Protein AF-0000000078999203 (afdb_homodimer)

Organism: Cronobacter sakazakii (strain ATCC BAA-894) (NCBI:txid290339)

pLDDT: mean 88.14, std 15.26, range [28.88, 98.62]

Nearest PDB structures (foldseek):
  1gqa-assembly1_D  TM=4.916E-01  e=1.941E+00  Cereibacter sphaeroides
  7dif-assembly1_A  TM=2.939E-01  e=5.541E+00  Bifidobacterium longum subsp. longum JCM 1217
  7exw-assembly1_A-2  TM=2.643E-01  e=4.770E+00  Bifidobacterium longum subsp. longum JCM 1217
  7bzl-assembly1_A  TM=2.633E-01  e=4.317E+00  Bifidobacterium longum subsp. longum JCM 1217
  1gqa-assembly1_D  TM=5.159E-01  e=1.987E+00  Cereibacter sphaeroides

Sequence (308 aa):
MLSLHTLCEGPITAEMDFFPLATLCEETVSELIECKDATLFLALAGRLALMLESLAAALDRPVPAHLFASLTADTLPSEVPFCIGSDAQMLSHYCKALNMALISRAHPPEIAETLTGLLFDLVNHLVEFVRAPCFVRTEEGYEDWAGQHVMSLNMLSLHTLCEGPITAEMDFFPLATLCEETVSELIECKDATLFLALAGRLALMLESLAAALDRPVPAHLFASLTADTLPSEVPFCIGSDAQMLSHYCKALNMALISRAHPPEIAETLTGLLFDLVNHLVEFVRAPCFVRTEEGYEDWAGQHVMSLN

Secondary structure (DSSP, 8-state):
---HHHHHH----TT--HHHHHHHHHHHHHHHHH---HHHHHHHHHHHHHHHHHHHHHHTSPPPHHHHTTTEESS--S-----S-SSHHHHHHHHHHHHHHHHTT-S-HHHHHHHHHHHHHHHHHHHHHHHS--EEEETTEEEESSSS-EEE--/---HHHHHH----TT--HHHHHHHHHHHHHHHHH---HHHHHHHHHHHHHHHHHHHHHHTSPPPGGGTTTTEESS--S-----S-SSHHHHHHHHHHHHHHHHTT-S-HHHHHHHHHHHHHHHHHHHHHHHS--EEEETTEEEESTTS------

Radius of gyration: 21.28 Å; Cα contacts (8 Å, |Δi|>4): 378; chains: 2; bounding box: 51×53×55 Å

Foldseek 3Di:
DDDLCCLLPNDDDLPDALLVLLVSLLVLLVCLLVDPDPVSNLSSLVSNLVSLVSNLSNVVDPDDPVCQVQQEDADPPDPPPPPDALALNRLSVVLNVLSVVLSVVPDPPVVSSVSSVVSNVSSVSSSCRVRHHQWHQDPQGIQGNSVNGGDGPD/DDDLCCLLPNDDDLPDALLVLLVSLLVLLVCLLVDPDPVSNLSSLVSNLVSLVSNLSNVVDPDDPVCQVQQEDADPPDPPPPPDDLALNRLSVVLNVLSVVLSVVPDDPVVSSVSSVVSNVSSVSSSCRVRHHQWHQDPQGIQGNSVNGGDGPD

Structure (mmCIF, N/CA/C/O backbone):
data_AF-0000000078999203-model_v1
#
loop_
_entity.id
_entity.type
_entity.pdbx_description
1 polymer 'Uncharacterized protein'
#
loop_
_atom_site.group_PDB
_atom_site.id
_atom_site.type_symbol
_atom_site.label_atom_id
_atom_site.label_alt_id
_atom_site.label_comp_id
_atom_site.label_asym_id
_atom_site.label_entity_id
_atom_site.label_seq_id
_atom_site.pdbx_PDB_ins_code
_atom_site.Cartn_x
_atom_site.Cartn_y
_atom_site.Cartn_z
_atom_site.occupancy
_atom_site.B_iso_or_equiv
_atom_site.auth_seq_id
_atom_site.auth_comp_id
_atom_site.auth_asym_id
_atom_site.auth_atom_id
_atom_site.pdbx_PDB_model_num
ATOM 1 N N . MET A 1 1 ? -4.887 23.781 -6.453 1 79.81 1 MET A N 1
ATOM 2 C CA . MET A 1 1 ? -3.539 23.234 -6.617 1 79.81 1 MET A CA 1
ATOM 3 C C . MET A 1 1 ? -2.492 24.219 -6.09 1 79.81 1 MET A C 1
ATOM 5 O O . MET A 1 1 ? -2.502 25.391 -6.441 1 79.81 1 MET A O 1
ATOM 9 N N . LEU A 1 2 ? -1.716 23.703 -5.121 1 86.69 2 LEU A N 1
ATOM 10 C CA . LEU A 1 2 ? -0.679 24.547 -4.531 1 86.69 2 LEU A CA 1
ATOM 11 C C . LEU A 1 2 ? 0.495 24.703 -5.492 1 86.69 2 LEU A C 1
ATOM 13 O O . LEU A 1 2 ? 0.754 23.828 -6.32 1 86.69 2 LEU A O 1
ATOM 17 N N . SER A 1 3 ? 1.111 25.844 -5.414 1 90.81 3 SER A N 1
ATOM 18 C CA . SER A 1 3 ? 2.242 26.109 -6.297 1 90.81 3 SER A CA 1
ATOM 19 C C . SER A 1 3 ? 3.449 25.266 -5.914 1 90.81 3 SER A C 1
ATOM 21 O O . SER A 1 3 ? 3.588 24.859 -4.762 1 90.81 3 SER A O 1
ATOM 23 N N . LEU A 1 4 ? 4.309 25.078 -6.898 1 92.88 4 LEU A N 1
ATOM 24 C CA . LEU A 1 4 ? 5.551 24.359 -6.652 1 92.88 4 LEU A CA 1
ATOM 25 C C . LEU A 1 4 ? 6.41 25.078 -5.625 1 92.88 4 LEU A C 1
ATOM 27 O O . LEU A 1 4 ? 7.082 24.438 -4.809 1 92.88 4 LEU A O 1
ATOM 31 N N . HIS A 1 5 ? 6.375 26.359 -5.773 1 91.94 5 HIS A N 1
ATOM 32 C CA . HIS A 1 5 ? 7.117 27.156 -4.805 1 91.94 5 HIS A CA 1
ATOM 33 C C . HIS A 1 5 ? 6.637 26.875 -3.381 1 91.94 5 HIS A C 1
ATOM 35 O O . HIS A 1 5 ? 7.449 26.719 -2.469 1 91.94 5 HIS A O 1
ATOM 41 N N . THR A 1 6 ? 5.391 26.875 -3.127 1 93.88 6 THR A N 1
ATOM 42 C CA . THR A 1 6 ? 4.812 26.578 -1.819 1 93.88 6 THR A CA 1
ATOM 43 C C . THR A 1 6 ? 5.215 25.188 -1.347 1 93.88 6 THR A C 1
ATOM 45 O O . THR A 1 6 ? 5.594 25 -0.189 1 93.88 6 THR A O 1
ATOM 48 N N . LEU A 1 7 ? 5.195 24.203 -2.215 1 95.94 7 LEU A N 1
ATOM 49 C CA . LEU A 1 7 ? 5.477 22.812 -1.871 1 95.94 7 LEU A CA 1
ATOM 50 C C . LEU A 1 7 ? 6.953 22.625 -1.549 1 95.94 7 LEU A C 1
ATOM 52 O O . LEU A 1 7 ? 7.301 21.828 -0.666 1 95.94 7 LEU A O 1
ATOM 56 N N . CYS A 1 8 ? 7.801 23.469 -2.121 1 95.12 8 CYS A N 1
ATOM 57 C CA . CYS A 1 8 ? 9.242 23.297 -1.955 1 95.12 8 CYS A CA 1
ATOM 58 C C . CYS A 1 8 ? 9.766 24.156 -0.812 1 95.12 8 CYS A C 1
ATOM 60 O O . CYS A 1 8 ? 10.789 23.828 -0.203 1 95.12 8 CYS A O 1
ATOM 62 N N . GLU A 1 9 ? 9.008 25.25 -0.494 1 93.38 9 GLU A N 1
ATOM 63 C CA . GLU A 1 9 ? 9.648 26.203 0.409 1 93.38 9 GLU A CA 1
ATOM 64 C C . GLU A 1 9 ? 8.664 26.688 1.469 1 93.38 9 GLU A C 1
ATOM 66 O O . GLU A 1 9 ? 9.055 27.391 2.408 1 93.38 9 GLU A O 1
ATOM 71 N N . GLY A 1 10 ? 7.492 26.422 1.332 1 94 10 GLY A N 1
ATOM 72 C CA . GLY A 1 10 ? 6.496 26.922 2.266 1 94 10 GLY A CA 1
ATOM 73 C C . GLY A 1 10 ? 6.734 26.469 3.693 1 94 10 GLY A C 1
ATOM 74 O O . GLY A 1 10 ? 7.43 25.469 3.928 1 94 10 GLY A O 1
ATOM 75 N N . PRO A 1 11 ? 6.164 27.141 4.59 1 93.88 11 PRO A N 1
ATOM 76 C CA . PRO A 1 11 ? 6.406 26.828 5.996 1 93.88 11 PRO A CA 1
ATOM 77 C C . PRO A 1 11 ? 5.68 25.562 6.445 1 93.88 11 PRO A C 1
ATOM 79 O O . PRO A 1 11 ? 4.559 25.297 6.004 1 93.88 11 PRO A O 1
ATOM 82 N N . ILE A 1 12 ? 6.305 24.766 7.23 1 95.75 12 ILE A N 1
ATOM 83 C CA . ILE A 1 12 ? 5.75 23.641 7.98 1 95.75 12 ILE A CA 1
ATOM 84 C C . ILE A 1 12 ? 5.996 23.859 9.477 1 95.75 12 ILE A C 1
ATOM 86 O O . ILE A 1 12 ? 7.141 23.844 9.93 1 95.75 12 ILE A O 1
ATOM 90 N N . THR A 1 13 ? 4.949 24.094 10.195 1 93.19 13 THR A N 1
ATOM 91 C CA . THR A 1 13 ? 5.109 24.422 11.609 1 93.19 13 THR A CA 1
ATOM 92 C C . THR A 1 13 ? 4.492 23.344 12.492 1 93.19 13 THR A C 1
ATOM 94 O O . THR A 1 13 ? 3.637 22.578 12.031 1 93.19 13 THR A O 1
ATOM 97 N N . ALA A 1 14 ? 4.918 23.359 13.703 1 90.38 14 ALA A N 1
ATOM 98 C CA . ALA A 1 14 ? 4.449 22.344 14.656 1 90.38 14 ALA A CA 1
ATOM 99 C C . ALA A 1 14 ? 2.979 22.562 14.992 1 90.38 14 ALA A C 1
ATOM 101 O O . ALA A 1 14 ? 2.316 21.656 15.508 1 90.38 14 ALA A O 1
ATOM 102 N N . GLU A 1 15 ? 2.475 23.734 14.664 1 91.38 15 GLU A N 1
ATOM 103 C CA . GLU A 1 15 ? 1.104 24.094 15.023 1 91.38 15 GLU A CA 1
ATOM 104 C C . GLU A 1 15 ? 0.117 23.625 13.961 1 91.38 15 GLU A C 1
ATOM 106 O O . GLU A 1 15 ? -1.093 23.594 14.195 1 91.38 15 GLU A O 1
ATOM 111 N N . MET A 1 16 ? 0.689 23.219 12.867 1 94.31 16 MET A N 1
ATOM 112 C CA . MET A 1 16 ? -0.202 22.766 11.797 1 94.31 16 MET A CA 1
ATOM 113 C C . MET A 1 16 ? -0.937 21.5 12.195 1 94.31 16 MET A C 1
ATOM 115 O O . MET A 1 16 ? -0.347 20.594 12.789 1 94.31 16 MET A O 1
ATOM 119 N N . ASP A 1 17 ? -2.232 21.453 11.836 1 94.5 17 ASP A N 1
ATOM 120 C CA . ASP A 1 17 ? -3.025 20.25 12.078 1 94.5 17 ASP A CA 1
ATOM 121 C C . ASP A 1 17 ? -2.801 19.219 10.977 1 94.5 17 ASP A C 1
ATOM 123 O O . ASP A 1 17 ? -2.188 19.516 9.953 1 94.5 17 ASP A O 1
ATOM 127 N N . PHE A 1 18 ? -3.393 18.031 11.18 1 95.25 18 PHE A N 1
ATOM 128 C CA . PHE A 1 18 ? -3.086 16.938 10.266 1 95.25 18 PHE A CA 1
ATOM 129 C C . PHE A 1 18 ? -3.826 17.109 8.945 1 95.25 18 PHE A C 1
ATOM 131 O O . PHE A 1 18 ? -3.373 16.625 7.91 1 95.25 18 PHE A O 1
ATOM 138 N N . PHE A 1 19 ? -4.863 17.875 8.781 1 95.44 19 PHE A N 1
ATOM 139 C CA . PHE A 1 19 ? -5.562 18.031 7.512 1 95.44 19 PHE A CA 1
ATOM 140 C C . PHE A 1 19 ? -4.746 18.859 6.535 1 95.44 19 PHE A C 1
ATOM 142 O O . PHE A 1 19 ? -4.5 18.438 5.402 1 95.44 19 PHE A O 1
ATOM 149 N N . PRO A 1 20 ? -4.359 20.078 7.031 1 96.19 20 PRO A N 1
ATOM 150 C CA . PRO A 1 20 ? -3.514 20.844 6.113 1 96.19 20 PRO A CA 1
ATOM 151 C C . PRO A 1 20 ? -2.236 20.094 5.73 1 96.19 20 PRO A C 1
ATOM 153 O O . PRO A 1 20 ? -1.801 20.156 4.578 1 96.19 20 PRO A O 1
ATOM 156 N N . LEU A 1 21 ? -1.62 19.422 6.645 1 97.5 21 LEU A N 1
ATOM 157 C CA . LEU A 1 21 ? -0.42 18.641 6.359 1 97.5 21 LEU A CA 1
ATOM 158 C C . LEU A 1 21 ? -0.718 17.531 5.359 1 97.5 21 LEU A C 1
ATOM 160 O O . LEU A 1 21 ? 0.075 17.281 4.449 1 97.5 21 LEU A O 1
ATOM 164 N N . ALA A 1 22 ? -1.85 16.875 5.566 1 97.06 22 ALA A N 1
ATOM 165 C CA . ALA A 1 22 ? -2.262 15.836 4.625 1 97.06 22 ALA A CA 1
ATOM 166 C C . ALA A 1 22 ? -2.41 16.406 3.217 1 97.06 22 ALA A C 1
ATOM 168 O O . ALA A 1 22 ? -1.965 15.789 2.244 1 97.06 22 ALA A O 1
ATOM 169 N N . THR A 1 23 ? -2.975 17.531 3.131 1 97.25 23 THR A N 1
ATOM 170 C CA . THR A 1 23 ? -3.143 18.188 1.838 1 97.25 23 THR A CA 1
ATOM 171 C C . THR A 1 23 ? -1.788 18.484 1.198 1 97.25 23 THR A C 1
ATOM 173 O O . THR A 1 23 ? -1.602 18.266 -0.001 1 97.25 23 THR A O 1
ATOM 176 N N . LEU A 1 24 ? -0.889 18.953 1.941 1 97.88 24 LEU A N 1
ATOM 177 C CA . LEU A 1 24 ? 0.455 19.219 1.441 1 97.88 24 LEU A CA 1
ATOM 178 C C . LEU A 1 24 ? 1.103 17.938 0.916 1 97.88 24 LEU A C 1
ATOM 180 O O . LEU A 1 24 ? 1.688 17.938 -0.171 1 97.88 24 LEU A O 1
ATOM 184 N N . CYS A 1 25 ? 1.018 16.875 1.688 1 98.38 25 CYS A N 1
ATOM 185 C CA . CYS A 1 25 ? 1.587 15.602 1.263 1 98.38 25 CYS A CA 1
ATOM 186 C C . CYS A 1 25 ? 0.962 15.141 -0.048 1 98.38 25 CYS A C 1
ATOM 188 O O . CYS A 1 25 ? 1.672 14.727 -0.966 1 98.38 25 CYS A O 1
ATOM 190 N N . GLU A 1 26 ? -0.33 15.242 -0.115 1 98.19 26 GLU A N 1
ATOM 191 C CA . GLU A 1 26 ? -1.069 14.812 -1.299 1 98.19 26 GLU A CA 1
ATOM 192 C C . GLU A 1 26 ? -0.629 15.586 -2.535 1 98.19 26 GLU A C 1
ATOM 194 O O . GLU A 1 26 ? -0.359 15 -3.584 1 98.19 26 GLU A O 1
ATOM 199 N N . GLU A 1 27 ? -0.524 16.844 -2.385 1 98.19 27 GLU A N 1
ATOM 200 C CA . GLU A 1 27 ? -0.133 17.688 -3.506 1 98.19 27 GLU A CA 1
ATOM 201 C C . GLU A 1 27 ? 1.328 17.469 -3.883 1 98.19 27 GLU A C 1
ATOM 203 O O . GLU A 1 27 ? 1.681 17.5 -5.062 1 98.19 27 GLU A O 1
ATOM 208 N N . THR A 1 28 ? 2.133 17.297 -2.922 1 98.62 28 THR A N 1
ATOM 209 C CA . THR A 1 28 ? 3.557 17.094 -3.176 1 98.62 28 THR A CA 1
ATOM 210 C C . THR A 1 28 ? 3.793 15.805 -3.953 1 98.62 28 THR A C 1
ATOM 212 O O . THR A 1 28 ? 4.535 15.797 -4.938 1 98.62 28 THR A O 1
ATOM 215 N N . VAL A 1 29 ? 3.162 14.727 -3.543 1 98.19 29 VAL A N 1
ATOM 216 C CA . VAL A 1 29 ? 3.391 13.453 -4.219 1 98.19 29 VAL A CA 1
ATOM 217 C C . VAL A 1 29 ? 2.811 13.508 -5.629 1 98.19 29 VAL A C 1
ATOM 219 O O . VAL A 1 29 ? 3.336 12.867 -6.547 1 98.19 29 VAL A O 1
ATOM 222 N N . SER A 1 30 ? 1.745 14.266 -5.801 1 97.88 30 SER A N 1
ATOM 223 C CA . SER A 1 30 ? 1.167 14.453 -7.125 1 97.88 30 SER A CA 1
ATOM 224 C C . SER A 1 30 ? 2.16 15.117 -8.07 1 97.88 30 SER A C 1
ATOM 226 O O . SER A 1 30 ? 2.23 14.773 -9.258 1 97.88 30 SER A O 1
ATOM 228 N N . GLU A 1 31 ? 2.906 16 -7.547 1 97.94 31 GLU A N 1
ATOM 229 C CA . GLU A 1 31 ? 3.951 16.641 -8.352 1 97.94 31 GLU A CA 1
ATOM 230 C C . GLU A 1 31 ? 5.137 15.695 -8.555 1 97.94 31 GLU A C 1
ATOM 232 O O . GLU A 1 31 ? 5.742 15.68 -9.625 1 97.94 31 GLU A O 1
ATOM 237 N N . LEU A 1 32 ? 5.426 14.914 -7.551 1 97.56 32 LEU A N 1
ATOM 238 C CA . LEU A 1 32 ? 6.562 14 -7.57 1 97.56 32 LEU A CA 1
ATOM 239 C C . LEU A 1 32 ? 6.418 12.977 -8.688 1 97.56 32 LEU A C 1
ATOM 241 O O . LEU A 1 32 ? 7.367 12.734 -9.438 1 97.56 32 LEU A O 1
ATOM 245 N N . ILE A 1 33 ? 5.281 12.398 -8.812 1 97 33 ILE A N 1
ATOM 246 C CA . ILE A 1 33 ? 5.074 11.281 -9.734 1 97 33 ILE A CA 1
ATOM 247 C C . ILE A 1 33 ? 5.207 11.766 -11.172 1 97 33 ILE A C 1
ATOM 249 O O . ILE A 1 33 ? 5.586 11 -12.062 1 97 33 ILE A O 1
ATOM 253 N N . GLU A 1 34 ? 5.004 13.078 -11.414 1 96 34 GLU A N 1
ATOM 254 C CA . GLU A 1 34 ? 5.078 13.656 -12.75 1 96 34 GLU A CA 1
ATOM 255 C C . GLU A 1 34 ? 6.43 14.312 -13 1 96 34 GLU A C 1
ATOM 257 O O . GLU A 1 34 ? 6.711 14.773 -14.109 1 96 34 GLU A O 1
ATOM 262 N N . CYS A 1 35 ? 7.25 14.359 -12.039 1 95.75 35 CYS A N 1
ATOM 263 C CA . CYS A 1 35 ? 8.492 15.117 -12.086 1 95.75 35 CYS A CA 1
ATOM 264 C C . CYS A 1 35 ? 9.578 14.352 -12.836 1 95.75 35 CYS A C 1
ATOM 266 O O . CYS A 1 35 ? 9.891 13.211 -12.484 1 95.75 35 CYS A O 1
ATOM 268 N N . LYS A 1 36 ? 10.234 14.961 -13.797 1 93.62 36 LYS A N 1
ATOM 269 C CA . LYS A 1 36 ? 11.281 14.328 -14.594 1 93.62 36 LYS A CA 1
ATOM 270 C C . LYS A 1 36 ? 12.648 14.945 -14.289 1 93.62 36 LYS A C 1
ATOM 272 O O . LYS A 1 36 ? 13.68 14.398 -14.68 1 93.62 36 LYS A O 1
ATOM 277 N N . ASP A 1 37 ? 12.664 16.047 -13.586 1 95.44 37 ASP A N 1
ATOM 278 C CA . ASP A 1 37 ? 13.898 16.719 -13.188 1 95.44 37 ASP A CA 1
ATOM 279 C C . ASP A 1 37 ? 14.414 16.156 -11.859 1 95.44 37 ASP A C 1
ATOM 281 O O . ASP A 1 37 ? 13.727 16.234 -10.844 1 95.44 37 ASP A O 1
ATOM 285 N N . ALA A 1 38 ? 15.648 15.734 -11.867 1 93.38 38 ALA A N 1
ATOM 286 C CA . ALA A 1 38 ? 16.219 15.055 -10.711 1 93.38 38 ALA A CA 1
ATOM 287 C C . ALA A 1 38 ? 16.375 16.016 -9.531 1 93.38 38 ALA A C 1
ATOM 289 O O . ALA A 1 38 ? 16.125 15.633 -8.383 1 93.38 38 ALA A O 1
ATOM 290 N N . THR A 1 39 ? 16.812 17.219 -9.805 1 95.31 39 THR A N 1
ATOM 291 C CA . THR A 1 39 ? 17.031 18.203 -8.758 1 95.31 39 THR A CA 1
ATOM 292 C C . THR A 1 39 ? 15.695 18.578 -8.094 1 95.31 39 THR A C 1
ATOM 294 O O . THR A 1 39 ? 15.594 18.609 -6.867 1 95.31 39 THR A O 1
ATOM 297 N N . LEU A 1 40 ? 14.695 18.844 -8.914 1 96.5 40 LEU A N 1
ATOM 298 C CA . LEU A 1 40 ? 13.367 19.172 -8.398 1 96.5 40 LEU A CA 1
ATOM 299 C C . LEU A 1 40 ? 12.766 17.984 -7.652 1 96.5 40 LEU A C 1
ATOM 301 O O . LEU A 1 40 ? 12.133 18.156 -6.605 1 96.5 40 LEU A O 1
ATOM 305 N N . PHE A 1 41 ? 12.945 16.781 -8.18 1 96.88 41 PHE A N 1
ATOM 306 C CA . PHE A 1 41 ? 12.461 15.57 -7.531 1 96.88 41 PHE A CA 1
ATOM 307 C C . PHE A 1 41 ? 13.016 15.453 -6.117 1 96.88 41 PHE A C 1
ATOM 309 O O . PHE A 1 41 ? 12.266 15.242 -5.164 1 96.88 41 PHE A O 1
ATOM 316 N N . LEU A 1 42 ? 14.336 15.688 -5.977 1 96.5 42 LEU A N 1
ATOM 317 C CA . LEU A 1 42 ? 14.992 15.562 -4.68 1 96.5 42 LEU A CA 1
ATOM 318 C C . LEU A 1 42 ? 14.516 16.641 -3.719 1 96.5 42 LEU A C 1
ATOM 320 O O . LEU A 1 42 ? 14.359 16.391 -2.521 1 96.5 42 LEU A O 1
ATOM 324 N N . ALA A 1 43 ? 14.273 17.812 -4.223 1 96.69 43 ALA A N 1
ATOM 325 C CA . ALA A 1 43 ? 13.758 18.906 -3.402 1 96.69 43 ALA A CA 1
ATOM 326 C C . ALA A 1 43 ? 12.359 18.578 -2.875 1 96.69 43 ALA A C 1
ATOM 328 O O . ALA A 1 43 ? 12.094 18.734 -1.681 1 96.69 43 ALA A O 1
ATOM 329 N N . LEU A 1 44 ? 11.523 18.031 -3.77 1 98.12 44 LEU A N 1
ATOM 330 C CA . LEU A 1 44 ? 10.156 17.672 -3.404 1 98.12 44 LEU A CA 1
ATOM 331 C C . LEU A 1 44 ? 10.148 16.5 -2.422 1 98.12 44 LEU A C 1
ATOM 333 O O . LEU A 1 44 ? 9.414 16.531 -1.43 1 98.12 44 LEU A O 1
ATOM 337 N N . ALA A 1 45 ? 10.938 15.523 -2.709 1 97.94 45 ALA A N 1
ATOM 338 C CA . ALA A 1 45 ? 11.008 14.359 -1.824 1 97.94 45 ALA A CA 1
ATOM 339 C C . ALA A 1 45 ? 11.492 14.758 -0.434 1 97.94 45 ALA A C 1
ATOM 341 O O . ALA A 1 45 ? 11.016 14.227 0.572 1 97.94 45 ALA A O 1
ATOM 342 N N . GLY A 1 46 ? 12.477 15.719 -0.392 1 98 46 GLY A N 1
ATOM 343 C CA . GLY A 1 46 ? 12.945 16.234 0.883 1 98 46 GLY A CA 1
ATOM 344 C C . GLY A 1 46 ? 11.852 16.953 1.664 1 98 46 GLY A C 1
ATOM 345 O O . GLY A 1 46 ? 11.719 16.75 2.873 1 98 46 GLY A O 1
ATOM 346 N N . ARG A 1 47 ? 11.109 17.781 0.992 1 98.12 47 ARG A N 1
ATOM 347 C CA . ARG A 1 47 ? 10 18.484 1.619 1 98.12 47 ARG A CA 1
ATOM 348 C C . ARG A 1 47 ? 8.93 17.5 2.09 1 98.12 47 ARG A C 1
ATOM 350 O O . ARG A 1 47 ? 8.383 17.656 3.184 1 98.12 47 ARG A O 1
ATOM 357 N N . LEU A 1 48 ? 8.68 16.5 1.278 1 98.56 48 LEU A N 1
ATOM 358 C CA . LEU A 1 48 ? 7.719 15.477 1.66 1 98.56 48 LEU A CA 1
ATOM 359 C C . LEU A 1 48 ? 8.148 14.781 2.949 1 98.56 48 LEU A C 1
ATOM 361 O O . LEU A 1 48 ? 7.309 14.477 3.805 1 98.56 48 LEU A O 1
ATOM 365 N N . ALA A 1 49 ? 9.438 14.539 3.068 1 98.06 49 ALA A N 1
ATOM 366 C CA . ALA A 1 49 ? 9.938 13.93 4.293 1 98.06 49 ALA A CA 1
ATOM 367 C C . ALA A 1 49 ? 9.594 14.773 5.516 1 98.06 49 ALA A C 1
ATOM 369 O O . ALA A 1 49 ? 9.141 14.25 6.535 1 98.06 49 ALA A O 1
ATOM 370 N N . LEU A 1 50 ? 9.766 16.109 5.41 1 97.88 50 LEU A N 1
ATOM 371 C CA . LEU A 1 50 ? 9.438 17.016 6.504 1 97.88 50 LEU A CA 1
ATOM 372 C C . LEU A 1 50 ? 7.938 17.031 6.766 1 97.88 50 LEU A C 1
ATOM 374 O O . LEU A 1 50 ? 7.504 17.016 7.922 1 97.88 50 LEU A O 1
ATOM 378 N N . MET A 1 51 ? 7.172 17.016 5.73 1 98.25 51 MET A N 1
ATOM 379 C CA . MET A 1 51 ? 5.719 17.047 5.844 1 98.25 51 MET A CA 1
ATOM 380 C C . MET A 1 51 ? 5.199 15.781 6.52 1 98.25 51 MET A C 1
ATOM 382 O O . MET A 1 51 ? 4.34 15.844 7.398 1 98.25 51 MET A O 1
ATOM 386 N N . LEU A 1 52 ? 5.711 14.648 6.141 1 98.5 52 LEU A N 1
ATOM 387 C CA . LEU A 1 52 ? 5.297 13.375 6.723 1 98.5 52 LEU A CA 1
ATOM 388 C C . LEU A 1 52 ? 5.695 13.289 8.188 1 98.5 52 LEU A C 1
ATOM 390 O O . LEU A 1 52 ? 4.949 12.758 9.016 1 98.5 52 LEU A O 1
ATOM 394 N N . GLU A 1 53 ? 6.848 13.82 8.5 1 97.81 53 GLU A N 1
ATOM 395 C CA . GLU A 1 53 ? 7.273 13.859 9.898 1 97.81 53 GLU A CA 1
ATOM 396 C C . GLU A 1 53 ? 6.332 14.727 10.734 1 97.81 53 GLU A C 1
ATOM 398 O O . GLU A 1 53 ? 5.914 14.32 11.82 1 97.81 53 GLU A O 1
ATOM 403 N N . SER A 1 54 ? 6.043 15.836 10.234 1 97.81 54 SER A N 1
ATOM 404 C CA . SER A 1 54 ? 5.133 16.734 10.93 1 97.81 54 SER A CA 1
ATOM 405 C C . SER A 1 54 ? 3.736 16.141 11.039 1 97.81 54 SER A C 1
ATOM 407 O O . SER A 1 54 ? 3.07 16.297 12.07 1 97.81 54 SER A O 1
ATOM 409 N N . LEU A 1 55 ? 3.311 15.484 9.992 1 97.81 55 LEU A N 1
ATOM 410 C CA . LEU A 1 55 ? 2.004 14.836 10.008 1 97.81 55 LEU A CA 1
ATOM 411 C C . LEU A 1 55 ? 1.947 13.758 11.078 1 97.81 55 LEU A C 1
ATOM 413 O O . LEU A 1 55 ? 0.981 13.688 11.844 1 97.81 55 LEU A O 1
ATOM 417 N N . ALA A 1 56 ? 2.963 12.945 11.156 1 96.69 56 ALA A N 1
ATOM 418 C CA . ALA A 1 56 ? 3.021 11.891 12.164 1 96.69 56 ALA A CA 1
ATOM 419 C C . ALA A 1 56 ? 2.924 12.477 13.57 1 96.69 56 ALA A C 1
ATOM 421 O O . ALA A 1 56 ? 2.213 11.945 14.422 1 96.69 56 ALA A O 1
ATOM 422 N N . ALA A 1 57 ? 3.609 13.547 13.797 1 96.06 57 ALA A N 1
ATOM 423 C CA . ALA A 1 57 ? 3.561 14.219 15.094 1 96.06 57 ALA A CA 1
ATOM 424 C C . ALA A 1 57 ? 2.164 14.766 15.375 1 96.06 57 ALA A C 1
ATOM 426 O O . ALA A 1 57 ? 1.668 14.672 16.5 1 96.06 57 ALA A O 1
ATOM 427 N N . ALA A 1 58 ? 1.58 15.297 14.375 1 95.38 58 ALA A N 1
ATOM 428 C CA . ALA A 1 58 ? 0.241 15.859 14.523 1 95.38 58 ALA A CA 1
ATOM 429 C C . ALA A 1 58 ? -0.781 14.773 14.836 1 95.38 58 ALA A C 1
ATOM 431 O O . ALA A 1 58 ? -1.748 15.008 15.562 1 95.38 58 ALA A O 1
ATOM 432 N N . LEU A 1 59 ? -0.581 13.609 14.281 1 93.69 59 LEU A N 1
ATOM 433 C CA . LEU A 1 59 ? -1.49 12.484 14.477 1 93.69 59 LEU A CA 1
ATOM 434 C C . LEU A 1 59 ? -1.435 11.992 15.922 1 93.69 59 LEU A C 1
ATOM 436 O O . LEU A 1 59 ? -2.352 11.312 16.391 1 93.69 59 LEU A O 1
ATOM 440 N N . ASP A 1 60 ? -0.405 12.305 16.594 1 92.62 60 ASP A N 1
ATOM 441 C CA . ASP A 1 60 ? -0.243 11.867 17.984 1 92.62 60 ASP A CA 1
ATOM 442 C C . ASP A 1 60 ? -0.906 12.844 18.953 1 92.62 60 ASP A C 1
ATOM 444 O O . ASP A 1 60 ? -1.039 12.555 20.141 1 92.62 60 ASP A O 1
ATOM 448 N N . ARG A 1 61 ? -1.356 13.984 18.453 1 91.94 61 ARG A N 1
ATOM 449 C CA . ARG A 1 61 ? -2.051 14.977 19.266 1 91.94 61 ARG A CA 1
ATOM 450 C C . ARG A 1 61 ? -3.551 14.711 19.297 1 91.94 61 ARG A C 1
ATOM 452 O O . ARG A 1 61 ? -4.086 14.031 18.422 1 91.94 61 ARG A O 1
ATOM 459 N N . PRO A 1 62 ? -4.145 15.227 20.344 1 89.75 62 PRO A N 1
ATOM 460 C CA . PRO A 1 62 ? -5.605 15.102 20.344 1 89.75 62 PRO A CA 1
ATOM 461 C C . PRO A 1 62 ? -6.258 15.773 19.141 1 89.75 62 PRO A C 1
ATOM 463 O O . PRO A 1 62 ? -5.734 16.766 18.625 1 89.75 62 PRO A O 1
ATOM 466 N N . VAL A 1 63 ? -7.367 15.219 18.703 1 89.56 63 VAL A N 1
ATOM 467 C CA . VAL A 1 63 ? -8.109 15.797 17.594 1 89.56 63 VAL A CA 1
ATOM 468 C C . VAL A 1 63 ? -8.531 17.219 17.922 1 89.56 63 VAL A C 1
ATOM 470 O O . VAL A 1 63 ? -9.203 17.453 18.938 1 89.56 63 VAL A O 1
ATOM 473 N N . PRO A 1 64 ? -8.141 18.094 17.078 1 89.12 64 PRO A N 1
ATOM 474 C CA . PRO A 1 64 ? -8.578 19.469 17.344 1 89.12 64 PRO A CA 1
ATOM 475 C C . PRO A 1 64 ? -10.094 19.625 17.312 1 89.12 64 PRO A C 1
ATOM 477 O O . PRO A 1 64 ? -10.773 18.984 16.5 1 89.12 64 PRO A O 1
ATOM 480 N N . ALA A 1 65 ? -10.586 20.531 18.078 1 90.5 65 ALA A N 1
ATOM 481 C CA . ALA A 1 65 ? -12.023 20.734 18.234 1 90.5 65 ALA A CA 1
ATOM 482 C C . ALA A 1 65 ? -12.672 21.094 16.906 1 90.5 65 ALA A C 1
ATOM 484 O O . ALA A 1 65 ? -13.766 20.625 16.594 1 90.5 65 ALA A O 1
ATOM 485 N N . HIS A 1 66 ? -12.031 21.953 16.172 1 92.94 66 HIS A N 1
ATOM 486 C CA . HIS A 1 66 ? -12.617 22.469 14.945 1 92.94 66 HIS A CA 1
ATOM 487 C C . HIS A 1 66 ? -12.711 21.391 13.867 1 92.94 66 HIS A C 1
ATOM 489 O O . HIS A 1 66 ? -13.414 21.562 12.875 1 92.94 66 HIS A O 1
ATOM 495 N N . LEU A 1 67 ? -11.977 20.266 14.008 1 91.19 67 LEU A N 1
ATOM 496 C CA . LEU A 1 67 ? -12 19.172 13.023 1 91.19 67 LEU A CA 1
ATOM 497 C C . LEU A 1 67 ? -12.984 18.094 13.438 1 91.19 67 LEU A C 1
ATOM 499 O O . LEU A 1 67 ? -13.258 17.172 12.664 1 91.19 67 LEU A O 1
ATOM 503 N N . PHE A 1 68 ? -13.539 18.172 14.586 1 89.31 68 PHE A N 1
ATOM 504 C CA . PHE A 1 68 ? -14.406 17.141 15.141 1 89.31 68 PHE A CA 1
ATOM 505 C C . PHE A 1 68 ? -15.617 16.906 14.242 1 89.31 68 PHE A C 1
ATOM 507 O O . PHE A 1 68 ? -15.961 15.758 13.953 1 89.31 68 PHE A O 1
ATOM 514 N N . ALA A 1 69 ? -16.172 17.984 13.805 1 88.88 69 ALA A N 1
ATOM 515 C CA . ALA A 1 69 ? -17.359 17.859 12.961 1 88.88 69 ALA A CA 1
ATOM 516 C C . ALA A 1 69 ? -17.031 17.141 11.656 1 88.88 69 ALA A C 1
ATOM 518 O O . ALA A 1 69 ? -17.797 16.297 11.195 1 88.88 69 ALA A O 1
ATOM 519 N N . SER A 1 70 ? -15.844 17.438 11.094 1 89.31 70 SER A N 1
ATOM 520 C CA . SER A 1 70 ? -15.414 16.844 9.828 1 89.31 70 SER A CA 1
ATOM 521 C C . SER A 1 70 ? -15.109 15.359 9.992 1 89.31 70 SER A C 1
ATOM 523 O O . SER A 1 70 ? -15.219 14.594 9.039 1 89.31 70 SER A O 1
ATOM 525 N N . LEU A 1 71 ? -14.828 14.898 11.219 1 90.12 71 LEU A N 1
ATOM 526 C CA . LEU A 1 71 ? -14.422 13.523 11.477 1 90.12 71 LEU A CA 1
ATOM 527 C C . LEU A 1 71 ? -15.562 12.719 12.086 1 90.12 71 LEU A C 1
ATOM 529 O O . LEU A 1 71 ? -15.352 11.602 12.57 1 90.12 71 LEU A O 1
ATOM 533 N N . THR A 1 72 ? -16.734 13.227 12.141 1 89.38 72 THR A N 1
ATOM 534 C CA . THR A 1 72 ? -17.891 12.555 12.711 1 89.38 72 THR A CA 1
ATOM 535 C C . THR A 1 72 ? -18.906 12.188 11.617 1 89.38 72 THR A C 1
ATOM 537 O O . THR A 1 72 ? -19.25 13.031 10.789 1 89.38 72 THR A O 1
ATOM 540 N N . ALA A 1 73 ? -19.219 10.969 11.57 1 87.88 73 ALA A N 1
ATOM 541 C CA . ALA A 1 73 ? -20.219 10.5 10.617 1 87.88 73 ALA A CA 1
ATOM 542 C C . ALA A 1 73 ? -21.484 10.039 11.336 1 87.88 73 ALA A C 1
ATOM 544 O O . ALA A 1 73 ? -21.453 9.789 12.547 1 87.88 73 ALA A O 1
ATOM 545 N N . ASP A 1 74 ? -22.531 10.078 10.562 1 85.44 74 ASP A N 1
ATOM 546 C CA . ASP A 1 74 ? -23.797 9.648 11.141 1 85.44 74 ASP A CA 1
ATOM 547 C C . ASP A 1 74 ? -23.891 8.125 11.195 1 85.44 74 ASP A C 1
ATOM 549 O O . ASP A 1 74 ? -24.594 7.57 12.047 1 85.44 74 ASP A O 1
ATOM 553 N N . THR A 1 75 ? -23.203 7.477 10.172 1 78.25 75 THR A N 1
ATOM 554 C CA . THR A 1 75 ? -23.219 6.02 10.133 1 78.25 75 THR A CA 1
ATOM 555 C C . THR A 1 75 ? -21.797 5.477 10.078 1 78.25 75 THR A C 1
ATOM 557 O O . THR A 1 75 ? -20.875 6.16 9.602 1 78.25 75 THR A O 1
ATOM 560 N N . LEU A 1 76 ? -21.656 4.297 10.734 1 63.28 76 LEU A N 1
ATOM 561 C CA . LEU A 1 76 ? -20.344 3.641 10.695 1 63.28 76 LEU A CA 1
ATOM 562 C C . LEU A 1 76 ? -19.984 3.262 9.266 1 63.28 76 LEU A C 1
ATOM 564 O O . LEU A 1 76 ? -20.828 2.793 8.508 1 63.28 76 LEU A O 1
ATOM 568 N N . PRO A 1 77 ? -18.812 3.84 9.008 1 61.16 77 PRO A N 1
ATOM 569 C CA . PRO A 1 77 ? -18.406 3.359 7.68 1 61.16 77 PRO A CA 1
ATOM 570 C C . PRO A 1 77 ? -18.469 1.838 7.562 1 61.16 77 PRO A C 1
ATOM 572 O O . PRO A 1 77 ? -18.266 1.127 8.547 1 61.16 77 PRO A O 1
ATOM 575 N N . SER A 1 78 ? -19.203 1.46 6.566 1 58.44 78 SER A N 1
ATOM 576 C CA . SER A 1 78 ? -19.156 0.028 6.289 1 58.44 78 SER A CA 1
ATOM 577 C C . SER A 1 78 ? -17.734 -0.511 6.367 1 58.44 78 SER A C 1
ATOM 579 O O . SER A 1 78 ? -16.766 0.259 6.324 1 58.44 78 SER A O 1
ATOM 581 N N . GLU A 1 79 ? -17.375 -1.76 6.363 1 55.59 79 GLU A N 1
ATOM 582 C CA . GLU A 1 79 ? -16.125 -2.496 6.469 1 55.59 79 GLU A CA 1
ATOM 583 C C . GLU A 1 79 ? -14.992 -1.768 5.742 1 55.59 79 GLU A C 1
ATOM 585 O O . GLU A 1 79 ? -15.102 -1.482 4.547 1 55.59 79 GLU A O 1
ATOM 590 N N . VAL A 1 80 ? -14.531 -0.714 6.371 1 52.28 80 VAL A N 1
ATOM 591 C CA . VAL A 1 80 ? -13.445 0.012 5.723 1 52.28 80 VAL A CA 1
ATOM 592 C C . VAL A 1 80 ? -12.297 -0.948 5.402 1 52.28 80 VAL A C 1
ATOM 594 O O . VAL A 1 80 ? -11.703 -1.535 6.305 1 52.28 80 VAL A O 1
ATOM 597 N N . PRO A 1 81 ? -12.242 -1.557 4.141 1 53.16 81 PRO A N 1
ATOM 598 C CA . PRO A 1 81 ? -11.156 -2.484 3.836 1 53.16 81 PRO A CA 1
ATOM 599 C C . PRO A 1 81 ? -9.773 -1.855 4.027 1 53.16 81 PRO A C 1
ATOM 601 O O . PRO A 1 81 ? -9.477 -0.818 3.432 1 53.16 81 PRO A O 1
ATOM 604 N N . PHE A 1 82 ? -9.289 -1.732 5.297 1 59.69 82 PHE A N 1
ATOM 605 C CA . PHE A 1 82 ? -7.926 -1.23 5.398 1 59.69 82 PHE A CA 1
ATOM 606 C C . PHE A 1 82 ? -6.941 -2.209 4.77 1 59.69 82 PHE A C 1
ATOM 608 O O . PHE A 1 82 ? -6.754 -3.318 5.273 1 59.69 82 PHE A O 1
ATOM 615 N N . CYS A 1 83 ? -6.621 -1.928 3.506 1 69.88 83 CYS A N 1
ATOM 616 C CA . CYS A 1 83 ? -5.824 -2.801 2.65 1 69.88 83 CYS A CA 1
ATOM 617 C C . CYS A 1 83 ? -4.359 -2.793 3.076 1 69.88 83 CYS A C 1
ATOM 619 O O . CYS A 1 83 ? -3.744 -3.852 3.215 1 69.88 83 CYS A O 1
ATOM 621 N N . ILE A 1 84 ? -3.814 -1.598 3.432 1 88.5 84 ILE A N 1
ATOM 622 C CA . ILE A 1 84 ? -2.404 -1.449 3.777 1 88.5 84 ILE A CA 1
ATOM 623 C C . ILE A 1 84 ? -2.273 -0.648 5.07 1 88.5 84 ILE A C 1
ATOM 625 O O . ILE A 1 84 ? -2.904 0.4 5.227 1 88.5 84 ILE A O 1
ATOM 629 N N . GLY A 1 85 ? -1.488 -1.154 6 1 87.31 85 GLY A N 1
ATOM 630 C CA . GLY A 1 85 ? -1.297 -0.469 7.27 1 87.31 85 GLY A CA 1
ATOM 631 C C . GLY A 1 85 ? -2.455 -0.656 8.227 1 87.31 85 GLY A C 1
ATOM 632 O O . GLY A 1 85 ? -3.609 -0.747 7.809 1 87.31 85 GLY A O 1
ATOM 633 N N . SER A 1 86 ? -2.281 -0.656 9.5 1 86 86 SER A N 1
ATOM 634 C CA . SER A 1 86 ? -3.301 -0.881 10.516 1 86 86 SER A CA 1
ATOM 635 C C . SER A 1 86 ? -3.928 0.433 10.969 1 86 86 SER A C 1
ATOM 637 O O . SER A 1 86 ? -5.043 0.446 11.5 1 86 86 SER A O 1
ATOM 639 N N . ASP A 1 87 ? -3.195 1.525 10.852 1 87.69 87 ASP A N 1
ATOM 640 C CA . ASP A 1 87 ? -3.66 2.852 11.242 1 87.69 87 ASP A CA 1
ATOM 641 C C . ASP A 1 87 ? -2.871 3.945 10.523 1 87.69 87 ASP A C 1
ATOM 643 O O . ASP A 1 87 ? -1.95 3.652 9.758 1 87.69 87 ASP A O 1
ATOM 647 N N . ALA A 1 88 ? -3.229 5.117 10.812 1 90.5 88 ALA A N 1
ATOM 648 C CA . ALA A 1 88 ? -2.621 6.25 10.117 1 90.5 88 ALA A CA 1
ATOM 649 C C . ALA A 1 88 ? -1.143 6.383 10.477 1 90.5 88 ALA A C 1
ATOM 651 O O . ALA A 1 88 ? -0.332 6.797 9.641 1 90.5 88 ALA A O 1
ATOM 652 N N . GLN A 1 89 ? -0.715 6.027 11.695 1 93.06 89 GLN A N 1
ATOM 653 C CA . GLN A 1 89 ? 0.677 6.117 12.125 1 93.06 89 GLN A CA 1
ATOM 654 C C . GLN A 1 89 ? 1.551 5.125 11.359 1 93.06 89 GLN A C 1
ATOM 656 O O . GLN A 1 89 ? 2.619 5.484 10.867 1 93.06 89 GLN A O 1
ATOM 661 N N . MET A 1 90 ? 1.035 3.955 11.289 1 94.06 90 MET A N 1
ATOM 662 C CA . MET A 1 90 ? 1.771 2.932 10.547 1 94.06 90 MET A CA 1
ATOM 663 C C . MET A 1 90 ? 1.913 3.32 9.078 1 94.06 90 MET A C 1
ATOM 665 O O . MET A 1 90 ? 2.992 3.188 8.5 1 94.06 90 MET A O 1
ATOM 669 N N . LEU A 1 91 ? 0.841 3.801 8.508 1 94.88 91 LEU A N 1
ATOM 670 C CA . LEU A 1 91 ? 0.871 4.234 7.117 1 94.88 91 LEU A CA 1
ATOM 671 C C . LEU A 1 91 ? 1.874 5.367 6.922 1 94.88 91 LEU A C 1
ATOM 673 O O . LEU A 1 91 ? 2.609 5.383 5.93 1 94.88 91 LEU A O 1
ATOM 677 N N . SER A 1 92 ? 1.862 6.305 7.863 1 96.88 92 SER A N 1
ATOM 678 C CA . SER A 1 92 ? 2.824 7.398 7.785 1 96.88 92 SER A CA 1
ATOM 679 C C . SER A 1 92 ? 4.258 6.879 7.816 1 96.88 92 SER A C 1
ATOM 681 O O . SER A 1 92 ? 5.117 7.375 7.086 1 96.88 92 SER A O 1
ATOM 683 N N . HIS A 1 93 ? 4.535 5.848 8.609 1 97.06 93 HIS A N 1
ATOM 684 C CA . HIS A 1 93 ? 5.855 5.234 8.688 1 97.06 93 HIS A CA 1
ATOM 685 C C . HIS A 1 93 ? 6.238 4.59 7.359 1 97.06 93 HIS A C 1
ATOM 687 O O . HIS A 1 93 ? 7.379 4.723 6.906 1 97.06 93 HIS A O 1
ATOM 693 N N . TYR A 1 94 ? 5.316 3.908 6.789 1 97.69 94 TYR A N 1
ATOM 694 C CA . TYR A 1 94 ? 5.547 3.291 5.488 1 97.69 94 TYR A CA 1
ATOM 695 C C . TYR A 1 94 ? 5.91 4.34 4.441 1 97.69 94 TYR A C 1
ATOM 697 O O . TYR A 1 94 ? 6.902 4.195 3.727 1 97.69 94 TYR A O 1
ATOM 705 N N . CYS A 1 95 ? 5.129 5.387 4.406 1 98.44 95 CYS A N 1
ATOM 706 C CA . CYS A 1 95 ? 5.383 6.453 3.443 1 98.44 95 CYS A CA 1
ATOM 707 C C . CYS A 1 95 ? 6.762 7.062 3.658 1 98.44 95 CYS A C 1
ATOM 709 O O . CYS A 1 95 ? 7.5 7.289 2.699 1 98.44 95 CYS A O 1
ATOM 711 N N . LYS A 1 96 ? 7.117 7.277 4.898 1 98.31 96 LYS A N 1
ATOM 712 C CA . LYS A 1 96 ? 8.406 7.875 5.215 1 98.31 96 LYS A CA 1
ATOM 713 C C . LYS A 1 96 ? 9.555 6.977 4.773 1 98.31 96 LYS A C 1
ATOM 715 O O . LYS A 1 96 ? 10.508 7.441 4.141 1 98.31 96 LYS A O 1
ATOM 720 N N . ALA A 1 97 ? 9.469 5.766 5.113 1 97.81 97 ALA A N 1
ATOM 721 C CA . ALA A 1 97 ? 10.531 4.828 4.758 1 97.81 97 ALA A CA 1
ATOM 722 C C . ALA A 1 97 ? 10.688 4.719 3.246 1 97.81 97 ALA A C 1
ATOM 724 O O . ALA A 1 97 ? 11.805 4.75 2.725 1 97.81 97 ALA A O 1
ATOM 725 N N . LEU A 1 98 ? 9.578 4.598 2.57 1 98.19 98 LEU A N 1
ATOM 726 C CA . LEU A 1 98 ? 9.609 4.48 1.116 1 98.19 98 LEU A CA 1
ATOM 727 C C . LEU A 1 98 ? 10.195 5.738 0.483 1 98.19 98 LEU A C 1
ATOM 729 O O . LEU A 1 98 ? 11.008 5.656 -0.436 1 98.19 98 LEU A O 1
ATOM 733 N N . ASN A 1 99 ? 9.766 6.863 0.982 1 98.31 99 ASN A N 1
ATOM 734 C CA . ASN A 1 99 ? 10.297 8.133 0.493 1 98.31 99 ASN A CA 1
ATOM 735 C C . ASN A 1 99 ? 11.805 8.219 0.717 1 98.31 99 ASN A C 1
ATOM 737 O O . ASN A 1 99 ? 12.539 8.711 -0.146 1 98.31 99 ASN A O 1
ATOM 741 N N . MET A 1 100 ? 12.25 7.789 1.861 1 96.56 100 MET A N 1
ATOM 742 C CA . MET A 1 100 ? 13.68 7.816 2.16 1 96.56 100 MET A CA 1
ATOM 743 C C . MET A 1 100 ? 14.461 6.941 1.183 1 96.56 100 MET A C 1
ATOM 745 O O . MET A 1 100 ? 15.562 7.297 0.761 1 96.56 100 MET A O 1
ATOM 749 N N . ALA A 1 101 ? 13.875 5.812 0.863 1 94.94 101 ALA A N 1
ATOM 750 C CA . ALA A 1 101 ? 14.5 4.93 -0.115 1 94.94 101 ALA A CA 1
ATOM 751 C C . ALA A 1 101 ? 14.633 5.617 -1.472 1 94.94 101 ALA A C 1
ATOM 753 O O . ALA A 1 101 ? 15.617 5.402 -2.189 1 94.94 101 ALA A O 1
ATOM 754 N N . LEU A 1 102 ? 13.711 6.426 -1.833 1 95.56 102 LEU A N 1
ATOM 755 C CA . LEU A 1 102 ? 13.727 7.129 -3.111 1 95.56 102 LEU A CA 1
ATOM 756 C C . LEU A 1 102 ? 14.75 8.258 -3.096 1 95.56 102 LEU A C 1
ATOM 758 O O . LEU A 1 102 ? 15.422 8.5 -4.098 1 95.56 102 LEU A O 1
ATOM 762 N N . ILE A 1 103 ? 14.859 8.906 -1.997 1 95.56 103 ILE A N 1
ATOM 763 C CA . ILE A 1 103 ? 15.812 10 -1.844 1 95.56 103 ILE A CA 1
ATOM 764 C C . ILE A 1 103 ? 17.234 9.477 -2.006 1 95.56 103 ILE A C 1
ATOM 766 O O . ILE A 1 103 ? 18.094 10.148 -2.58 1 95.56 103 ILE A O 1
ATOM 770 N N . SER A 1 104 ? 17.422 8.258 -1.567 1 90.5 104 SER A N 1
ATOM 771 C CA . SER A 1 104 ? 18.766 7.68 -1.599 1 90.5 104 SER A CA 1
ATOM 772 C C . SER A 1 104 ? 19.203 7.379 -3.027 1 90.5 104 SER A C 1
ATOM 774 O O . SER A 1 104 ? 20.391 7.203 -3.293 1 90.5 104 SER A O 1
ATOM 776 N N . ARG A 1 105 ? 18.484 7.285 -4.074 1 82.31 105 ARG A N 1
ATOM 777 C CA . ARG A 1 105 ? 18.734 7.004 -5.484 1 82.31 105 ARG A CA 1
ATOM 778 C C . ARG A 1 105 ? 19.578 5.742 -5.645 1 82.31 105 ARG A C 1
ATOM 780 O O . ARG A 1 105 ? 20.453 5.68 -6.508 1 82.31 105 ARG A O 1
ATOM 787 N N . ALA A 1 106 ? 19.25 4.84 -4.832 1 83.62 106 ALA A N 1
ATOM 788 C CA . ALA A 1 106 ? 20.047 3.621 -4.832 1 83.62 106 ALA A CA 1
ATOM 789 C C . ALA A 1 106 ? 19.5 2.605 -5.832 1 83.62 106 ALA A C 1
ATOM 791 O O . ALA A 1 106 ? 20.094 1.538 -6.027 1 83.62 106 ALA A O 1
ATOM 792 N N . HIS A 1 107 ? 18.469 2.893 -6.461 1 88.88 107 HIS A N 1
ATOM 793 C CA . HIS A 1 107 ? 17.812 1.917 -7.32 1 88.88 107 HIS A CA 1
ATOM 794 C C . HIS A 1 107 ? 17.828 2.363 -8.781 1 88.88 107 HIS A C 1
ATOM 796 O O . HIS A 1 107 ? 17.844 3.562 -9.07 1 88.88 107 HIS A O 1
ATOM 802 N N . PRO A 1 108 ? 17.906 1.396 -9.688 1 92.25 108 PRO A N 1
ATOM 803 C CA . PRO A 1 108 ? 17.781 1.761 -11.094 1 92.25 108 PRO A CA 1
ATOM 804 C C . PRO A 1 108 ? 16.5 2.561 -11.375 1 92.25 108 PRO A C 1
ATOM 806 O O . PRO A 1 108 ? 15.531 2.459 -10.625 1 92.25 108 PRO A O 1
ATOM 809 N N . PRO A 1 109 ? 16.516 3.383 -12.445 1 93.06 109 PRO A N 1
ATOM 810 C CA . PRO A 1 109 ? 15.406 4.293 -12.758 1 93.06 109 PRO A CA 1
ATOM 811 C C . PRO A 1 109 ? 14.062 3.572 -12.875 1 93.06 109 PRO A C 1
ATOM 813 O O . PRO A 1 109 ? 13.039 4.105 -12.445 1 93.06 109 PRO A O 1
ATOM 816 N N . GLU A 1 110 ? 14.047 2.387 -13.453 1 93.38 110 GLU A N 1
ATOM 817 C CA . GLU A 1 110 ? 12.797 1.653 -13.641 1 93.38 110 GLU A CA 1
ATOM 818 C C . GLU A 1 110 ? 12.164 1.29 -12.297 1 93.38 110 GLU A C 1
ATOM 820 O O . GLU A 1 110 ? 10.953 1.436 -12.117 1 93.38 110 GLU A O 1
ATOM 825 N N . ILE A 1 111 ? 12.984 0.854 -11.414 1 95.25 111 ILE A N 1
ATOM 826 C CA . ILE A 1 111 ? 12.508 0.493 -10.078 1 95.25 111 ILE A CA 1
ATOM 827 C C . ILE A 1 111 ? 12.062 1.747 -9.336 1 95.25 111 ILE A C 1
ATOM 829 O O . ILE A 1 111 ? 11.008 1.756 -8.695 1 95.25 111 ILE A O 1
ATOM 833 N N . ALA A 1 112 ? 12.859 2.842 -9.453 1 95.31 112 ALA A N 1
ATOM 834 C CA . ALA A 1 112 ? 12.547 4.098 -8.773 1 95.31 112 ALA A CA 1
ATOM 835 C C . ALA A 1 112 ? 11.203 4.648 -9.242 1 95.31 112 ALA A C 1
ATOM 837 O O . ALA A 1 112 ? 10.414 5.148 -8.43 1 95.31 112 ALA A O 1
ATOM 838 N N . GLU A 1 113 ? 10.984 4.543 -10.516 1 96.31 113 GLU A N 1
ATOM 839 C CA . GLU A 1 113 ? 9.719 5.023 -11.078 1 96.31 113 GLU A CA 1
ATOM 840 C C . GLU A 1 113 ? 8.539 4.246 -10.508 1 96.31 113 GLU A C 1
ATOM 842 O O . GLU A 1 113 ? 7.527 4.844 -10.125 1 96.31 113 GLU A O 1
ATOM 847 N N . THR A 1 114 ? 8.656 2.945 -10.469 1 97.38 114 THR A N 1
ATOM 848 C CA . THR A 1 114 ? 7.605 2.096 -9.914 1 97.38 114 THR A CA 1
ATOM 849 C C . THR A 1 114 ? 7.375 2.404 -8.438 1 97.38 114 THR A C 1
ATOM 851 O O . THR A 1 114 ? 6.23 2.52 -7.996 1 97.38 114 THR A O 1
ATOM 854 N N . LEU A 1 115 ? 8.484 2.602 -7.703 1 97.81 115 LEU A N 1
ATOM 855 C CA . LEU A 1 115 ? 8.375 2.895 -6.277 1 97.81 115 LEU A CA 1
ATOM 856 C C . LEU A 1 115 ? 7.758 4.27 -6.055 1 97.81 115 LEU A C 1
ATOM 858 O O . LEU A 1 115 ? 7.059 4.488 -5.062 1 97.81 115 LEU A O 1
ATOM 862 N N . THR A 1 116 ? 7.996 5.211 -6.973 1 98 116 THR A N 1
ATOM 863 C CA . THR A 1 116 ? 7.352 6.516 -6.891 1 98 116 THR A CA 1
ATOM 864 C C . THR A 1 116 ? 5.84 6.387 -7.062 1 98 116 THR A C 1
ATOM 866 O O . THR A 1 116 ? 5.07 7.043 -6.363 1 98 116 THR A O 1
ATOM 869 N N . GLY A 1 117 ? 5.449 5.559 -7.992 1 97.94 117 GLY A N 1
ATOM 870 C CA . GLY A 1 117 ? 4.035 5.262 -8.133 1 97.94 117 GLY A CA 1
ATOM 871 C C . GLY A 1 117 ? 3.426 4.668 -6.875 1 97.94 117 GLY A C 1
ATOM 872 O O . GLY A 1 117 ? 2.324 5.047 -6.473 1 97.94 117 GLY A O 1
ATOM 873 N N . LEU A 1 118 ? 4.086 3.75 -6.277 1 97.88 118 LEU A N 1
ATOM 874 C CA . LEU A 1 118 ? 3.629 3.164 -5.02 1 97.88 118 LEU A CA 1
ATOM 875 C C . LEU A 1 118 ? 3.502 4.23 -3.938 1 97.88 118 LEU A C 1
ATOM 877 O O . LEU A 1 118 ? 2.516 4.258 -3.197 1 97.88 118 LEU A O 1
ATOM 881 N N . LEU A 1 119 ? 4.535 5.109 -3.816 1 98.44 119 LEU A N 1
ATOM 882 C CA . LEU A 1 119 ? 4.48 6.188 -2.838 1 98.44 119 LEU A CA 1
ATOM 883 C C . LEU A 1 119 ? 3.26 7.074 -3.07 1 98.44 119 LEU A C 1
ATOM 885 O O . LEU A 1 119 ? 2.588 7.473 -2.117 1 98.44 119 LEU A O 1
ATOM 889 N N . PHE A 1 120 ? 2.992 7.348 -4.297 1 97.94 120 PHE A N 1
ATOM 890 C CA . PHE A 1 120 ? 1.818 8.133 -4.652 1 97.94 120 PHE A CA 1
ATOM 891 C C . PHE A 1 120 ? 0.546 7.48 -4.125 1 97.94 120 PHE A C 1
ATOM 893 O O . PHE A 1 120 ? -0.259 8.125 -3.453 1 97.94 120 PHE A O 1
ATOM 900 N N . ASP A 1 121 ? 0.412 6.238 -4.402 1 96.06 121 ASP A N 1
ATOM 901 C CA . ASP A 1 121 ? -0.763 5.504 -3.939 1 96.06 121 ASP A CA 1
ATOM 902 C C . ASP A 1 121 ? -0.823 5.473 -2.414 1 96.06 121 ASP A C 1
ATOM 904 O O . ASP A 1 121 ? -1.892 5.652 -1.826 1 96.06 121 ASP A O 1
ATOM 908 N N . LEU A 1 122 ? 0.264 5.215 -1.76 1 96.88 122 LEU A N 1
ATOM 909 C CA . LEU A 1 122 ? 0.318 5.074 -0.309 1 96.88 122 LEU A CA 1
ATOM 910 C C . LEU A 1 122 ? -0.041 6.387 0.379 1 96.88 122 LEU A C 1
ATOM 912 O O . LEU A 1 122 ? -0.803 6.395 1.349 1 96.88 122 LEU A O 1
ATOM 916 N N . VAL A 1 123 ? 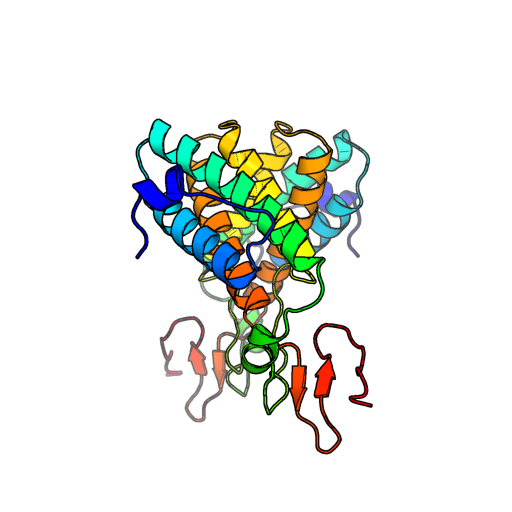0.494 7.449 -0.127 1 97.44 123 VAL A N 1
ATOM 917 C CA . VAL A 1 123 ? 0.202 8.75 0.459 1 97.44 123 VAL A CA 1
ATOM 918 C C . VAL A 1 123 ? -1.278 9.078 0.279 1 97.44 123 VAL A C 1
ATOM 920 O O . VAL A 1 123 ? -1.928 9.578 1.203 1 97.44 123 VAL A O 1
ATOM 923 N N . ASN A 1 124 ? -1.794 8.844 -0.895 1 94.62 124 ASN A N 1
ATOM 924 C CA . ASN A 1 124 ? -3.219 9.086 -1.096 1 94.62 124 ASN A CA 1
ATOM 925 C C . ASN A 1 124 ? -4.074 8.227 -0.167 1 94.62 124 ASN A C 1
ATOM 927 O O . ASN A 1 124 ? -5.09 8.695 0.354 1 94.62 124 ASN A O 1
ATOM 931 N N . HIS A 1 125 ? -3.678 7.035 0.005 1 92.75 125 HIS A N 1
ATOM 932 C CA . HIS A 1 125 ? -4.367 6.164 0.953 1 92.75 125 HIS A CA 1
ATOM 933 C C . HIS A 1 125 ? -4.277 6.719 2.371 1 92.75 125 HIS A C 1
ATOM 935 O O . HIS A 1 125 ? -5.27 6.723 3.105 1 92.75 125 HIS A O 1
ATOM 941 N N . LEU A 1 126 ? -3.131 7.195 2.793 1 94.56 126 LEU A N 1
ATOM 942 C CA . LEU A 1 126 ? -2.932 7.805 4.102 1 94.56 126 LEU A CA 1
ATOM 943 C C . LEU A 1 126 ? -3.84 9.016 4.277 1 94.56 126 LEU A C 1
ATOM 945 O O . LEU A 1 126 ? -4.484 9.172 5.32 1 94.56 126 LEU A O 1
ATOM 949 N N . VAL A 1 127 ? -3.908 9.797 3.27 1 93.62 127 VAL A N 1
ATOM 950 C CA . VAL A 1 127 ? -4.719 11.008 3.316 1 93.62 127 VAL A CA 1
ATOM 951 C C . VAL A 1 127 ? -6.191 10.641 3.486 1 93.62 127 VAL A C 1
ATOM 953 O O . VAL A 1 127 ? -6.902 11.25 4.293 1 93.62 127 VAL A O 1
ATOM 956 N N . GLU A 1 128 ? -6.578 9.648 2.762 1 88.75 128 GLU A N 1
ATOM 957 C CA . GLU A 1 128 ? -7.949 9.172 2.912 1 88.75 128 GLU A CA 1
ATOM 958 C C . GLU A 1 128 ? -8.211 8.688 4.336 1 88.75 128 GLU A C 1
ATOM 960 O O . GLU A 1 128 ? -9.266 8.961 4.906 1 88.75 128 GLU A O 1
ATOM 965 N N . PHE A 1 129 ? -7.254 8.016 4.863 1 88 129 PHE A N 1
ATOM 966 C CA . PHE A 1 129 ? -7.359 7.492 6.223 1 88 129 PHE A CA 1
ATOM 967 C C . PHE A 1 129 ? -7.449 8.633 7.23 1 88 129 PHE A C 1
ATOM 969 O O . PHE A 1 129 ? -8.305 8.617 8.125 1 88 129 PHE A O 1
ATOM 976 N N . VAL A 1 130 ? -6.66 9.562 7.047 1 91.25 130 VAL A N 1
ATOM 977 C CA . VAL A 1 130 ? -6.551 10.688 7.965 1 91.25 130 VAL A CA 1
ATOM 978 C C . VAL A 1 130 ? -7.84 11.508 7.938 1 91.25 130 VAL A C 1
ATOM 980 O O . VAL A 1 130 ? -8.266 12.047 8.961 1 91.25 130 VAL A O 1
ATOM 983 N N . ARG A 1 131 ? -8.445 11.5 6.762 1 89.19 131 ARG A N 1
ATOM 984 C CA . ARG A 1 131 ? -9.609 12.367 6.586 1 89.19 131 ARG A CA 1
ATOM 985 C C . ARG A 1 131 ? -10.906 11.594 6.801 1 89.19 131 ARG A C 1
ATOM 987 O O . ARG A 1 131 ? -11.992 12.18 6.809 1 89.19 131 ARG A O 1
ATOM 994 N N . ALA A 1 132 ? -10.836 10.352 6.91 1 86.44 132 ALA A N 1
ATOM 995 C CA . ALA A 1 132 ? -12.031 9.531 7.102 1 86.44 132 ALA A CA 1
ATOM 996 C C . ALA A 1 132 ? -12.648 9.781 8.477 1 86.44 132 ALA A C 1
ATOM 998 O O . ALA A 1 132 ? -11.93 9.969 9.461 1 86.44 132 ALA A O 1
ATOM 999 N N . PRO A 1 133 ? -13.945 9.695 8.586 1 87 133 PRO A N 1
ATOM 1000 C CA . PRO A 1 133 ? -14.594 9.844 9.891 1 87 133 PRO A CA 1
ATOM 1001 C C . PRO A 1 133 ? -14.172 8.758 10.883 1 87 133 PRO A C 1
ATOM 1003 O O . PRO A 1 133 ? -14.078 7.586 10.516 1 87 133 PRO A O 1
ATOM 1006 N N . CYS A 1 134 ? -13.883 9.188 12.086 1 85.44 134 CYS A N 1
ATOM 1007 C CA . CYS A 1 134 ? -13.5 8.211 13.102 1 85.44 134 CYS A CA 1
ATOM 1008 C C . CYS A 1 134 ? -14.438 8.289 14.312 1 85.44 134 CYS A C 1
ATOM 1010 O O . CYS A 1 134 ? -14.258 7.559 15.281 1 85.44 134 CYS A O 1
ATOM 1012 N N . PHE A 1 135 ? -15.391 9.195 14.227 1 85.81 135 PHE A N 1
ATOM 1013 C CA . PHE A 1 135 ? -16.438 9.32 15.242 1 85.81 135 PHE A CA 1
ATOM 1014 C C . PHE A 1 135 ? -17.812 9.055 14.641 1 85.81 135 PHE A C 1
ATOM 1016 O O . PHE A 1 135 ? -18.047 9.359 13.469 1 85.81 135 PHE A O 1
ATOM 1023 N N . VAL A 1 136 ? -18.594 8.492 15.523 1 86.5 136 VAL A N 1
ATOM 1024 C CA . VAL A 1 136 ? -19.969 8.258 15.102 1 86.5 136 VAL A CA 1
ATOM 1025 C C . VAL A 1 136 ? -20.938 8.906 16.094 1 86.5 136 VAL A C 1
ATOM 1027 O O . VAL A 1 136 ? -20.75 8.789 17.297 1 86.5 136 VAL A O 1
ATOM 1030 N N . ARG A 1 137 ? -21.859 9.57 15.469 1 87.12 137 ARG A N 1
ATOM 1031 C CA . ARG A 1 137 ? -22.891 10.18 16.297 1 87.12 137 ARG A CA 1
ATOM 1032 C C . ARG A 1 137 ? -23.891 9.133 16.781 1 87.12 137 ARG A C 1
ATOM 1034 O O . ARG A 1 137 ? -24.312 8.273 16.016 1 87.12 137 ARG A O 1
ATOM 1041 N N . THR A 1 138 ? -24.047 9.172 18.031 1 83.44 138 THR A N 1
ATOM 1042 C CA . THR A 1 138 ? -25.078 8.32 18.625 1 83.44 138 THR A CA 1
ATOM 1043 C C . THR A 1 138 ? -26.109 9.164 19.375 1 83.44 138 THR A C 1
ATOM 1045 O O . THR A 1 138 ? -25.969 10.383 19.484 1 83.44 138 THR A O 1
ATOM 1048 N N . GLU A 1 139 ? -27.141 8.508 19.766 1 84.31 139 GLU A N 1
ATOM 1049 C CA . GLU A 1 139 ? -28.156 9.203 20.547 1 84.31 139 GLU A CA 1
ATOM 1050 C C . GLU A 1 139 ? -27.578 9.812 21.812 1 84.31 139 GLU A C 1
ATOM 1052 O O . GLU A 1 139 ? -28.031 10.859 22.281 1 84.31 139 GLU A O 1
ATOM 1057 N N . GLU A 1 140 ? -26.531 9.281 22.281 1 85.31 140 GLU A N 1
ATOM 1058 C CA . GLU A 1 140 ? -25.969 9.664 23.562 1 85.31 140 GLU A CA 1
ATOM 1059 C C . GLU A 1 140 ? -24.75 10.555 23.391 1 85.31 140 GLU A C 1
ATOM 1061 O O . GLU A 1 140 ? -24.156 11.008 24.375 1 85.31 140 GLU A O 1
ATOM 1066 N N . GLY A 1 141 ? -24.422 10.82 22.141 1 83.94 141 GLY A N 1
ATOM 1067 C CA . GLY A 1 141 ? -23.234 11.617 21.906 1 83.94 141 GLY A CA 1
ATOM 1068 C C . GLY A 1 141 ? -22.406 11.148 20.719 1 83.94 141 GLY A C 1
ATOM 1069 O O . GLY A 1 141 ? -22.906 11.133 19.594 1 83.94 141 GLY A O 1
ATOM 1070 N N . TYR A 1 142 ? -21.078 10.844 21.062 1 82.19 142 TYR A N 1
ATOM 1071 C CA . TYR A 1 142 ? -20.188 10.383 20 1 82.19 142 TYR A CA 1
ATOM 1072 C C . TYR A 1 142 ? -19.375 9.172 20.453 1 82.19 142 TYR A C 1
ATOM 1074 O O . TYR A 1 142 ? -19.062 9.039 21.641 1 82.19 142 TYR A O 1
ATOM 1082 N N .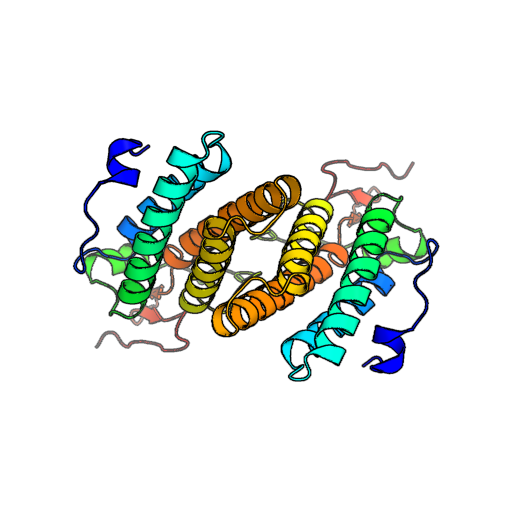 GLU A 1 143 ? -19.172 8.195 19.484 1 81.12 143 GLU A N 1
ATOM 1083 C CA . GLU A 1 143 ? -18.312 7.043 19.719 1 81.12 143 GLU A CA 1
ATOM 1084 C C . GLU A 1 143 ? -17.078 7.094 18.812 1 81.12 143 GLU A C 1
ATOM 1086 O O . GLU A 1 143 ? -17.172 7.434 17.641 1 81.12 143 GLU A O 1
ATOM 1091 N N . ASP A 1 144 ? -15.938 6.895 19.484 1 76.38 144 ASP A N 1
ATOM 1092 C CA . ASP A 1 144 ? -14.695 6.812 18.719 1 76.38 144 ASP A CA 1
ATOM 1093 C C . ASP A 1 144 ? -14.57 5.465 18 1 76.38 144 ASP A C 1
ATOM 1095 O O . ASP A 1 144 ? -14.383 4.434 18.656 1 76.38 144 ASP A O 1
ATOM 1099 N N . TRP A 1 145 ? -14.688 5.434 16.797 1 68.06 145 TRP A N 1
ATOM 1100 C CA . TRP A 1 145 ? -14.648 4.219 15.992 1 68.06 145 TRP A CA 1
ATOM 1101 C C . TRP A 1 145 ? -13.211 3.789 15.727 1 68.06 145 TRP A C 1
ATOM 1103 O O . TRP A 1 145 ? -12.922 2.594 15.633 1 68.06 145 TRP A O 1
ATOM 1113 N N . ALA A 1 146 ? -12.445 4.77 15.336 1 58.62 146 ALA A N 1
ATOM 1114 C CA . ALA A 1 146 ? -11.07 4.402 15.008 1 58.62 146 ALA A CA 1
ATOM 1115 C C . ALA A 1 146 ? -10.352 3.818 16.219 1 58.62 146 ALA A C 1
ATOM 1117 O O . ALA A 1 146 ? -9.453 2.986 16.078 1 58.62 146 ALA A O 1
ATOM 1118 N N . GLY A 1 147 ? -10.656 4.445 17.5 1 54.53 147 GLY A N 1
ATOM 1119 C CA . GLY A 1 147 ? -10.102 4 18.766 1 54.53 147 GLY A CA 1
ATOM 1120 C C . GLY A 1 147 ? -11 3.023 19.5 1 54.53 147 GLY A C 1
ATOM 1121 O O . GLY A 1 147 ? -10.75 2.686 20.656 1 54.53 147 GLY A O 1
ATOM 1122 N N . GLN A 1 148 ? -11.523 2.006 19.281 1 43.72 148 GLN A N 1
ATOM 1123 C CA . GLN A 1 148 ? -12.492 1.166 19.969 1 43.72 148 GLN A CA 1
ATOM 1124 C C . GLN A 1 148 ? -13.109 1.9 21.156 1 43.72 148 GLN A C 1
ATOM 1126 O O . GLN A 1 148 ? -13.758 1.285 22.016 1 43.72 148 GLN A O 1
ATOM 1131 N N . HIS A 1 149 ? -12.711 3.242 21.453 1 34.91 149 HIS A N 1
ATOM 1132 C CA . HIS A 1 149 ? -13.234 3.736 22.719 1 34.91 149 HIS A CA 1
ATOM 1133 C C . HIS A 1 149 ? -14.359 4.742 22.484 1 34.91 149 HIS A C 1
ATOM 1135 O O . HIS A 1 149 ? -14.336 5.5 21.516 1 34.91 149 HIS A O 1
ATOM 1141 N N . VAL A 1 150 ? -15.5 4.531 23.094 1 38.06 150 VAL A N 1
ATOM 1142 C CA . VAL A 1 150 ? -16.688 5.371 23.234 1 38.06 150 VAL A CA 1
ATOM 1143 C C . VAL A 1 150 ? -16.344 6.605 24.062 1 38.06 150 VAL A C 1
ATOM 1145 O O . VAL A 1 150 ? -15.773 6.496 25.141 1 38.06 150 VAL A O 1
ATOM 1148 N N . MET A 1 151 ? -16.078 7.742 23.703 1 39.06 151 MET A N 1
ATOM 1149 C CA . MET A 1 151 ? -15.977 8.914 24.562 1 39.06 151 MET A CA 1
ATOM 1150 C C . MET A 1 151 ? -17.359 9.477 24.891 1 39.06 151 MET A C 1
ATOM 1152 O O . MET A 1 151 ? -18.188 9.625 24 1 39.06 151 MET A O 1
ATOM 1156 N N . SER A 1 152 ? -17.844 9.273 26.094 1 30.88 152 SER A N 1
ATOM 1157 C CA . SER A 1 152 ? -19.078 9.805 26.688 1 30.88 152 SER A CA 1
ATOM 1158 C C . SER A 1 152 ? -19.094 11.328 26.641 1 30.88 152 SER A C 1
ATOM 1160 O O . SER A 1 152 ? -18.078 11.977 26.891 1 30.88 152 SER A O 1
ATOM 1162 N N . LEU A 1 153 ? -19.844 11.836 25.891 1 33.12 153 LEU A N 1
ATOM 1163 C CA . LEU A 1 153 ? -20.172 13.25 26.047 1 33.12 153 LEU A CA 1
ATOM 1164 C C . LEU A 1 153 ? -20.688 13.531 27.453 1 33.12 153 LEU A C 1
ATOM 1166 O O . LEU A 1 153 ? -21.734 13.008 27.859 1 33.12 153 LEU A O 1
ATOM 1170 N N . ASN A 1 154 ? -19.938 13.359 28.516 1 29.25 154 ASN A N 1
ATOM 1171 C CA . ASN A 1 154 ? -20.516 14.055 29.656 1 29.25 154 ASN A CA 1
ATOM 1172 C C . ASN A 1 154 ? -20.422 15.57 29.484 1 29.25 154 ASN A C 1
ATOM 1174 O O . ASN A 1 154 ? -19.422 16.078 29 1 29.25 154 ASN A O 1
ATOM 1178 N N . MET B 1 1 ? 0.763 -24.531 6.613 1 79.56 1 MET B N 1
ATOM 1179 C CA . MET B 1 1 ? 1.995 -23.75 6.531 1 79.56 1 MET B CA 1
ATOM 1180 C C . MET B 1 1 ? 3.08 -24.531 5.789 1 79.56 1 MET B C 1
ATOM 1182 O O . MET B 1 1 ? 3.354 -25.688 6.117 1 79.56 1 MET B O 1
ATOM 1186 N N . LEU B 1 2 ? 3.535 -23.922 4.68 1 86.75 2 LEU B N 1
ATOM 1187 C CA . LEU B 1 2 ? 4.574 -24.562 3.889 1 86.75 2 LEU B CA 1
ATOM 1188 C C . LEU B 1 2 ? 5.922 -24.5 4.598 1 86.75 2 LEU B C 1
ATOM 1190 O O . LEU B 1 2 ? 6.172 -23.578 5.375 1 86.75 2 LEU B O 1
ATOM 1194 N N . SER B 1 3 ? 6.707 -25.5 4.398 1 91.06 3 SER B N 1
ATOM 1195 C CA . SER B 1 3 ? 8.016 -25.547 5.043 1 91.06 3 SER B CA 1
ATOM 1196 C C . SER B 1 3 ? 8.953 -24.5 4.449 1 91.06 3 SER B C 1
A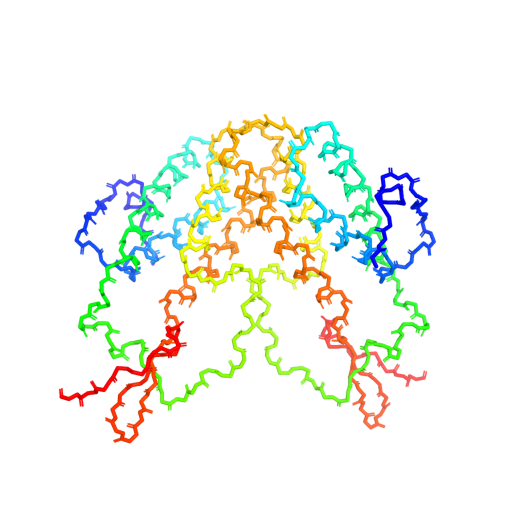TOM 1198 O O . SER B 1 3 ? 8.789 -24.094 3.297 1 91.06 3 SER B O 1
ATOM 1200 N N . LEU B 1 4 ? 9.938 -24.141 5.242 1 92.75 4 LEU B N 1
ATOM 1201 C CA . LEU B 1 4 ? 10.969 -23.219 4.777 1 92.75 4 LEU B CA 1
ATOM 1202 C C . LEU B 1 4 ? 11.727 -23.797 3.592 1 92.75 4 LEU B C 1
ATOM 1204 O O . LEU B 1 4 ? 12.109 -23.062 2.674 1 92.75 4 LEU B O 1
ATOM 1208 N N . HIS B 1 5 ? 11.938 -25.062 3.723 1 91.88 5 HIS B N 1
ATOM 1209 C CA . HIS B 1 5 ? 12.609 -25.75 2.617 1 91.88 5 HIS B CA 1
ATOM 1210 C C . HIS B 1 5 ? 11.82 -25.594 1.318 1 91.88 5 HIS B C 1
ATOM 1212 O O . HIS B 1 5 ? 12.398 -25.297 0.269 1 91.88 5 HIS B O 1
ATOM 1218 N N . THR B 1 6 ? 10.57 -25.797 1.301 1 93.88 6 THR B N 1
ATOM 1219 C CA . THR B 1 6 ? 9.711 -25.641 0.133 1 93.88 6 THR B CA 1
ATOM 1220 C C . THR B 1 6 ? 9.758 -24.203 -0.387 1 93.88 6 THR B C 1
ATOM 1222 O O . THR B 1 6 ? 9.875 -23.984 -1.594 1 93.88 6 THR B O 1
ATOM 1225 N N . LEU B 1 7 ? 9.727 -23.234 0.49 1 95.94 7 LEU B N 1
ATOM 1226 C CA . LEU B 1 7 ? 9.688 -21.812 0.121 1 95.94 7 LEU B CA 1
ATOM 1227 C C . LEU B 1 7 ? 11.016 -21.375 -0.478 1 95.94 7 LEU B C 1
ATOM 1229 O O . LEU B 1 7 ? 11.039 -20.547 -1.399 1 95.94 7 LEU B O 1
ATOM 1233 N N . CYS B 1 8 ? 12.094 -22.062 -0.101 1 95.12 8 CYS B N 1
ATOM 1234 C CA . CYS B 1 8 ? 13.422 -21.625 -0.54 1 95.12 8 CYS B CA 1
ATOM 1235 C C . CYS B 1 8 ? 13.859 -22.406 -1.775 1 95.12 8 CYS B C 1
ATOM 1237 O O . CYS B 1 8 ? 14.672 -21.922 -2.561 1 95.12 8 CYS B O 1
ATOM 1239 N N . GLU B 1 9 ? 13.258 -23.609 -1.963 1 93.44 9 GLU B N 1
ATOM 1240 C CA . GLU B 1 9 ? 13.867 -24.453 -2.984 1 93.44 9 GLU B CA 1
ATOM 1241 C C . GLU B 1 9 ? 12.805 -25.125 -3.846 1 93.44 9 GLU B C 1
ATOM 1243 O O . GLU B 1 9 ? 13.125 -25.766 -4.855 1 93.44 9 GLU B O 1
ATOM 1248 N N . GLY B 1 10 ? 11.656 -25.078 -3.475 1 94 10 GLY B N 1
ATOM 1249 C CA . GLY B 1 10 ? 10.602 -25.75 -4.211 1 94 10 GLY B CA 1
ATOM 1250 C C . GLY B 1 10 ? 10.477 -25.297 -5.648 1 94 10 GLY B C 1
ATOM 1251 O O . GLY B 1 10 ? 10.93 -24.188 -5.992 1 94 10 GLY B O 1
ATOM 1252 N N . PRO B 1 11 ? 9.891 -26.078 -6.414 1 94 11 PRO B N 1
ATOM 1253 C CA . PRO B 1 11 ? 9.789 -25.734 -7.836 1 94 11 PRO B CA 1
ATOM 1254 C C . PRO B 1 11 ? 8.773 -24.641 -8.109 1 94 11 PRO B C 1
ATOM 1256 O O . PRO B 1 11 ? 7.73 -24.578 -7.457 1 94 11 PRO B O 1
ATOM 1259 N N . ILE B 1 12 ? 9.078 -23.75 -9 1 95.88 12 ILE B N 1
ATOM 1260 C CA . ILE B 1 12 ? 8.195 -22.766 -9.609 1 95.88 12 ILE B CA 1
ATOM 1261 C C . ILE B 1 12 ? 8.172 -22.953 -11.125 1 95.88 12 ILE B C 1
ATOM 1263 O O . ILE B 1 12 ? 9.18 -22.734 -11.805 1 95.88 12 ILE B O 1
ATOM 1267 N N . THR B 1 13 ? 7.066 -23.406 -11.625 1 93.19 13 THR B N 1
ATOM 1268 C CA . THR B 1 13 ? 7 -23.734 -13.047 1 93.19 13 THR B CA 1
ATOM 1269 C C . THR B 1 13 ? 6.035 -22.797 -13.773 1 93.19 13 THR B C 1
ATOM 1271 O O . THR B 1 13 ? 5.172 -22.188 -13.141 1 93.19 13 THR B O 1
ATOM 1274 N N . ALA B 1 14 ? 6.215 -22.766 -15.055 1 90.5 14 ALA B N 1
ATOM 1275 C CA . ALA B 1 14 ? 5.395 -21.875 -15.875 1 90.5 14 ALA B CA 1
ATOM 1276 C C . ALA B 1 14 ? 3.949 -22.359 -15.93 1 90.5 14 ALA B C 1
ATOM 1278 O O . ALA B 1 14 ? 3.047 -21.609 -16.297 1 90.5 14 ALA B O 1
ATOM 1279 N N . GLU B 1 15 ? 3.74 -23.609 -15.516 1 91.38 15 GLU B N 1
ATOM 1280 C CA . GLU B 1 15 ? 2.412 -24.203 -15.602 1 91.38 15 GLU B CA 1
ATOM 1281 C C . GLU B 1 15 ? 1.584 -23.891 -14.352 1 91.38 15 GLU B C 1
ATOM 1283 O O . GLU B 1 15 ? 0.368 -24.094 -14.344 1 91.38 15 GLU B O 1
ATOM 1288 N N . MET B 1 16 ? 2.279 -23.359 -13.391 1 94.25 16 MET B N 1
ATOM 1289 C CA . MET B 1 16 ? 1.549 -23.062 -12.164 1 94.25 16 MET B CA 1
ATOM 1290 C C . MET B 1 16 ? 0.537 -21.938 -12.398 1 94.25 16 MET B C 1
ATOM 1292 O O . MET B 1 16 ? 0.827 -20.969 -13.094 1 94.25 16 MET B O 1
ATOM 1296 N N . ASP B 1 17 ? -0.662 -22.125 -11.797 1 94.56 17 ASP B N 1
ATOM 1297 C CA . ASP B 1 17 ? -1.687 -21.078 -11.859 1 94.56 17 ASP B CA 1
ATOM 1298 C C . ASP B 1 17 ? -1.436 -20 -10.812 1 94.56 17 ASP B C 1
ATOM 1300 O O . ASP B 1 17 ? -0.593 -20.156 -9.93 1 94.56 17 ASP B O 1
ATOM 1304 N N . PHE B 1 18 ? -2.26 -18.938 -10.883 1 95.31 18 PHE B N 1
ATOM 1305 C CA . PHE B 1 18 ? -1.979 -17.781 -10.039 1 95.31 18 PHE B CA 1
ATOM 1306 C C . PHE B 1 18 ? -2.406 -18.047 -8.602 1 95.31 18 PHE B C 1
ATOM 1308 O O . PHE B 1 18 ? -1.856 -17.469 -7.664 1 95.31 18 PHE B O 1
ATOM 1315 N N . PHE B 1 19 ? -3.236 -18.984 -8.25 1 95.44 19 PHE B N 1
ATOM 1316 C CA . PHE B 1 19 ? -3.639 -19.219 -6.867 1 95.44 19 PHE B CA 1
ATOM 1317 C C . PHE B 1 19 ? -2.514 -19.891 -6.078 1 95.44 19 PHE B C 1
ATOM 1319 O O . PHE B 1 19 ? -2.123 -19.391 -5.016 1 95.44 19 PHE B O 1
ATOM 1326 N N . PRO B 1 20 ? -2.014 -21.031 -6.664 1 96.19 20 PRO B N 1
ATOM 1327 C CA . PRO B 1 20 ? -0.883 -21.609 -5.938 1 96.19 20 PRO B CA 1
ATOM 1328 C C . PRO B 1 20 ? 0.293 -20.641 -5.801 1 96.19 20 PRO B C 1
ATOM 1330 O O . PRO B 1 20 ? 0.95 -20.609 -4.758 1 96.19 20 PRO B O 1
ATOM 1333 N N . LEU B 1 21 ? 0.587 -19.891 -6.809 1 97.5 21 LEU B N 1
ATOM 1334 C CA . LEU B 1 21 ? 1.663 -18.906 -6.754 1 97.5 21 LEU B CA 1
ATOM 1335 C C . LEU B 1 21 ? 1.377 -17.844 -5.699 1 97.5 21 LEU B C 1
ATOM 1337 O O . LEU B 1 21 ? 2.275 -17.438 -4.957 1 97.5 21 LEU B O 1
ATOM 1341 N N . ALA B 1 22 ? 0.128 -17.391 -5.676 1 97.12 22 ALA B N 1
ATOM 1342 C CA . ALA B 1 22 ? -0.268 -16.422 -4.656 1 97.12 22 ALA B CA 1
ATOM 1343 C C . ALA B 1 22 ? -0.038 -16.969 -3.254 1 97.12 22 ALA B C 1
ATOM 1345 O O . ALA B 1 22 ? 0.475 -16.281 -2.379 1 97.12 22 ALA B O 1
ATOM 1346 N N . THR B 1 23 ? -0.359 -18.188 -3.078 1 97.31 23 THR B N 1
ATOM 1347 C CA . THR B 1 23 ? -0.156 -18.828 -1.787 1 97.31 23 THR B CA 1
ATOM 1348 C C . THR B 1 23 ? 1.326 -18.875 -1.43 1 97.31 23 THR B C 1
ATOM 1350 O O . THR B 1 23 ? 1.703 -18.594 -0.288 1 97.31 23 THR B O 1
ATOM 1353 N N . LEU B 1 24 ? 2.123 -19.203 -2.34 1 97.94 24 LEU B N 1
ATOM 1354 C CA . LEU B 1 24 ? 3.564 -19.219 -2.115 1 97.94 24 LEU B CA 1
ATOM 1355 C C . LEU B 1 24 ? 4.07 -17.844 -1.705 1 97.94 24 LEU B C 1
ATOM 1357 O O . LEU B 1 24 ? 4.844 -17.719 -0.754 1 97.94 24 LEU B O 1
ATOM 1361 N N . CYS B 1 25 ? 3.648 -16.828 -2.43 1 98.38 25 CYS B N 1
ATOM 1362 C CA . CYS B 1 25 ? 4.059 -15.461 -2.104 1 98.38 25 CYS B CA 1
ATOM 1363 C C . CYS B 1 25 ? 3.629 -15.094 -0.689 1 98.38 25 CYS B C 1
ATOM 1365 O O . CYS B 1 25 ? 4.418 -14.539 0.078 1 98.38 25 CYS B O 1
ATOM 1367 N N . GLU B 1 26 ? 2.416 -15.422 -0.372 1 98.25 26 GLU B N 1
ATOM 1368 C CA . GLU B 1 26 ? 1.859 -15.109 0.941 1 98.25 26 GLU B CA 1
ATOM 1369 C C . GLU B 1 26 ? 2.662 -15.781 2.055 1 98.25 26 GLU B C 1
ATOM 1371 O O . GLU B 1 26 ? 3.023 -15.133 3.039 1 98.25 26 GLU B O 1
ATOM 1376 N N . GLU B 1 27 ? 2.951 -17 1.862 1 98.19 27 GLU B N 1
ATOM 1377 C CA . GLU B 1 27 ? 3.697 -17.75 2.869 1 98.19 27 GLU B CA 1
ATOM 1378 C C . GLU B 1 27 ? 5.141 -17.266 2.959 1 98.19 27 GLU B C 1
ATOM 1380 O O . GLU B 1 27 ? 5.715 -17.203 4.047 1 98.19 27 GLU B O 1
ATOM 1385 N N . THR B 1 28 ? 5.707 -16.953 1.875 1 98.62 28 THR B N 1
ATOM 1386 C CA . THR B 1 28 ? 7.094 -16.5 1.85 1 98.62 28 THR B CA 1
ATOM 1387 C C . THR B 1 28 ? 7.246 -15.18 2.586 1 98.62 28 THR B C 1
ATOM 1389 O O . THR B 1 28 ? 8.148 -15.016 3.406 1 98.62 28 THR B O 1
ATOM 1392 N N . VAL B 1 29 ? 6.363 -14.234 2.305 1 98.19 29 VAL B N 1
ATOM 1393 C CA . VAL B 1 29 ? 6.492 -12.922 2.943 1 98.19 29 VAL B CA 1
ATOM 1394 C C . VAL B 1 29 ? 6.219 -13.055 4.441 1 98.19 29 VAL B C 1
ATOM 1396 O O . VAL B 1 29 ? 6.797 -12.312 5.246 1 98.19 29 VAL B O 1
ATOM 1399 N N . SER B 1 30 ? 5.367 -13.992 4.809 1 97.94 30 SER B N 1
ATOM 1400 C CA . SER B 1 30 ? 5.102 -14.25 6.219 1 97.94 30 SER B CA 1
ATOM 1401 C C . SER B 1 30 ? 6.359 -14.719 6.945 1 97.94 30 SER B C 1
ATOM 1403 O O . SER B 1 30 ? 6.594 -14.344 8.094 1 97.94 30 SER B O 1
ATOM 1405 N N . GLU B 1 31 ? 7.137 -15.461 6.266 1 97.94 31 GLU B N 1
ATOM 1406 C CA . GLU B 1 31 ? 8.414 -15.883 6.84 1 97.94 31 GLU B CA 1
ATOM 1407 C C . GLU B 1 31 ? 9.43 -14.742 6.82 1 97.94 31 GLU B C 1
ATOM 1409 O O . GLU B 1 31 ? 10.219 -14.602 7.754 1 97.94 31 GLU B O 1
ATOM 1414 N N . LEU B 1 32 ? 9.367 -13.938 5.797 1 97.56 32 LEU B N 1
ATOM 1415 C CA . LEU B 1 32 ? 10.312 -12.836 5.609 1 97.56 32 LEU B CA 1
ATOM 1416 C C . LEU B 1 32 ? 10.211 -11.836 6.75 1 97.56 32 LEU B C 1
ATOM 1418 O O . LEU B 1 32 ? 11.227 -11.414 7.305 1 97.56 32 LEU B O 1
ATOM 1422 N N . ILE B 1 33 ? 9.031 -11.461 7.105 1 97.06 33 ILE B N 1
ATOM 1423 C CA . ILE B 1 33 ? 8.812 -10.383 8.062 1 97.06 33 ILE B CA 1
ATOM 1424 C C . ILE B 1 33 ? 9.312 -10.805 9.438 1 97.06 33 ILE B C 1
ATOM 1426 O O . ILE B 1 33 ? 9.711 -9.969 10.25 1 97.06 33 ILE B O 1
ATOM 1430 N N . GLU B 1 34 ? 9.406 -12.133 9.688 1 96 34 GLU B N 1
ATOM 1431 C CA . GLU B 1 34 ? 9.836 -12.656 10.977 1 96 34 GLU B CA 1
ATOM 1432 C C . GLU B 1 34 ? 11.305 -13.062 10.938 1 96 34 GLU B C 1
ATOM 1434 O O . GLU B 1 34 ? 11.875 -13.461 11.961 1 96 34 GLU B O 1
ATOM 1439 N N . CYS B 1 35 ? 11.922 -12.984 9.836 1 95.69 35 CYS B N 1
ATOM 1440 C CA . CYS B 1 35 ? 13.258 -13.516 9.625 1 95.69 35 CYS B CA 1
ATOM 1441 C C . CYS B 1 35 ? 14.32 -12.562 10.164 1 95.69 35 CYS B C 1
ATOM 1443 O O . CYS B 1 35 ? 14.352 -11.391 9.781 1 95.69 35 CYS B O 1
ATOM 1445 N N . LYS B 1 36 ? 15.25 -13.031 10.984 1 93.81 36 LYS B N 1
ATOM 1446 C CA . LYS B 1 36 ? 16.312 -12.219 11.57 1 93.81 36 LYS B CA 1
ATOM 1447 C C . LYS B 1 36 ? 17.672 -12.586 10.992 1 93.81 36 LYS B C 1
ATOM 1449 O O . LYS B 1 36 ? 18.656 -11.859 11.188 1 93.81 36 LYS B O 1
ATOM 1454 N N . ASP B 1 37 ? 17.75 -13.68 10.266 1 95.44 37 ASP B N 1
ATOM 1455 C CA . ASP B 1 37 ? 18.969 -14.125 9.617 1 95.44 37 ASP B CA 1
ATOM 1456 C C . ASP B 1 37 ? 19.109 -13.516 8.227 1 95.44 37 ASP B C 1
ATOM 1458 O O . ASP B 1 37 ? 18.266 -13.719 7.363 1 95.44 37 ASP B O 1
ATOM 1462 N N . ALA B 1 38 ? 20.219 -12.867 8.023 1 93.38 38 ALA B N 1
ATOM 1463 C CA . ALA B 1 38 ? 20.422 -12.117 6.789 1 93.38 38 ALA B CA 1
ATOM 1464 C C . ALA B 1 38 ? 20.516 -13.055 5.586 1 93.38 38 ALA B C 1
ATOM 1466 O O . ALA B 1 38 ? 19.969 -12.758 4.516 1 93.38 38 ALA B O 1
ATOM 1467 N N . THR B 1 39 ? 21.219 -14.156 5.758 1 95.31 39 THR B N 1
ATOM 1468 C CA . THR B 1 39 ? 21.375 -15.117 4.668 1 95.31 39 THR B CA 1
ATOM 1469 C C . THR B 1 39 ? 20.031 -15.727 4.273 1 95.31 39 THR B C 1
ATOM 1471 O O . THR B 1 39 ? 19.703 -15.789 3.09 1 95.31 39 THR B O 1
ATOM 1474 N N . LEU B 1 40 ? 19.281 -16.141 5.266 1 96.56 40 LEU B N 1
ATOM 1475 C CA . LEU B 1 40 ? 17.953 -16.719 5.012 1 96.56 40 LEU B CA 1
ATOM 1476 C C . LEU B 1 40 ? 17.016 -15.672 4.422 1 96.56 40 LEU B C 1
ATOM 1478 O O . LEU B 1 40 ? 16.234 -15.969 3.516 1 96.56 40 LEU B O 1
ATOM 1482 N N . PHE B 1 41 ? 17.078 -14.438 4.914 1 96.88 41 PHE B N 1
ATOM 1483 C CA . PHE B 1 41 ? 16.266 -13.344 4.391 1 96.88 41 PHE B CA 1
ATOM 1484 C C . PHE B 1 41 ? 16.5 -13.156 2.898 1 96.88 41 PHE B C 1
ATOM 1486 O O . PHE B 1 41 ? 15.555 -13.086 2.113 1 96.88 41 PHE B O 1
ATOM 1493 N N . LEU B 1 42 ? 17.781 -13.156 2.496 1 96.56 42 LEU B N 1
ATOM 1494 C CA . LEU B 1 42 ? 18.156 -12.938 1.1 1 96.56 42 LEU B CA 1
ATOM 1495 C C . LEU B 1 42 ? 17.688 -14.109 0.233 1 96.56 42 LEU B C 1
ATOM 1497 O O . LEU B 1 42 ? 17.266 -13.914 -0.906 1 96.56 42 LEU B O 1
ATOM 1501 N N . ALA B 1 43 ? 17.766 -15.297 0.769 1 96.69 43 ALA B N 1
ATOM 1502 C CA . ALA B 1 43 ? 17.297 -16.484 0.046 1 96.69 43 ALA B CA 1
ATOM 1503 C C . ALA B 1 43 ? 15.789 -16.406 -0.192 1 96.69 43 ALA B C 1
ATOM 1505 O O . ALA B 1 43 ? 15.32 -16.625 -1.313 1 96.69 43 ALA B O 1
ATOM 1506 N N . LEU B 1 44 ? 15.062 -16.016 0.85 1 98.12 44 LEU B N 1
ATOM 1507 C CA . LEU B 1 44 ? 13.609 -15.906 0.768 1 98.12 44 LEU B CA 1
ATOM 1508 C C . LEU B 1 44 ? 13.203 -14.773 -0.174 1 98.12 44 LEU B C 1
ATOM 1510 O O . LEU B 1 44 ? 12.305 -14.945 -1.001 1 98.12 44 LEU B O 1
ATOM 1514 N N . ALA B 1 45 ? 13.844 -13.656 -0.028 1 98 45 ALA B N 1
ATOM 1515 C CA . ALA B 1 45 ? 13.539 -12.523 -0.891 1 98 45 ALA B CA 1
ATOM 1516 C C . ALA B 1 45 ? 13.797 -12.859 -2.355 1 98 45 ALA B C 1
ATOM 1518 O O . ALA B 1 45 ? 13.047 -12.438 -3.24 1 98 45 ALA B O 1
ATOM 1519 N N . GLY B 1 46 ? 14.914 -13.617 -2.609 1 98 46 GLY B N 1
ATOM 1520 C CA . GLY B 1 46 ? 15.203 -14.078 -3.959 1 98 46 GLY B CA 1
ATOM 1521 C C . GLY B 1 46 ? 14.125 -14.984 -4.52 1 98 46 GLY B C 1
ATOM 1522 O O . GLY B 1 46 ? 13.719 -14.836 -5.676 1 98 46 GLY B O 1
ATOM 1523 N N . ARG B 1 47 ? 13.695 -15.914 -3.73 1 98.19 47 ARG B N 1
ATOM 1524 C CA . ARG B 1 47 ? 12.617 -16.812 -4.137 1 98.19 47 ARG B CA 1
ATOM 1525 C C . ARG B 1 47 ? 11.32 -16.047 -4.371 1 98.19 47 ARG B C 1
ATOM 1527 O O . ARG B 1 47 ? 10.602 -16.312 -5.34 1 98.19 47 ARG B O 1
ATOM 1534 N N . LEU B 1 48 ? 11.055 -15.102 -3.51 1 98.56 48 LEU B N 1
ATOM 1535 C CA . LEU B 1 48 ? 9.867 -14.266 -3.678 1 98.56 48 LEU B CA 1
ATOM 1536 C C . LEU B 1 48 ? 9.906 -13.531 -5.012 1 98.56 48 LEU B C 1
ATOM 1538 O O . LEU B 1 48 ? 8.883 -13.398 -5.684 1 98.56 48 LEU B O 1
ATOM 1542 N N . ALA B 1 49 ? 11.086 -13.062 -5.379 1 98.12 49 ALA B N 1
ATOM 1543 C CA . ALA B 1 49 ? 11.227 -12.398 -6.668 1 98.12 49 ALA B CA 1
ATOM 1544 C C . ALA B 1 49 ? 10.805 -13.312 -7.812 1 98.12 49 ALA B C 1
ATOM 1546 O O . ALA B 1 49 ? 10.07 -12.898 -8.711 1 98.12 49 ALA B O 1
ATOM 1547 N N . LEU B 1 50 ? 11.219 -14.586 -7.766 1 97.94 50 LEU B N 1
ATOM 1548 C CA . LEU B 1 50 ? 10.852 -15.562 -8.789 1 97.94 50 LEU B CA 1
ATOM 1549 C C . LEU B 1 50 ? 9.359 -15.852 -8.75 1 97.94 50 LEU B C 1
ATOM 1551 O O . LEU B 1 50 ? 8.711 -15.93 -9.797 1 97.94 50 LEU B O 1
ATOM 1555 N N . MET B 1 51 ? 8.82 -15.945 -7.582 1 98.31 51 MET B N 1
ATOM 1556 C CA . MET B 1 51 ? 7.398 -16.234 -7.41 1 98.31 51 MET B CA 1
ATOM 1557 C C . MET B 1 51 ? 6.547 -15.094 -7.949 1 98.31 51 MET B C 1
ATOM 1559 O O . MET B 1 51 ? 5.555 -15.328 -8.641 1 98.31 51 MET B O 1
ATOM 1563 N N . LEU B 1 52 ? 6.922 -13.891 -7.656 1 98.5 52 LEU B N 1
ATOM 1564 C CA . LEU B 1 52 ? 6.18 -12.719 -8.125 1 98.5 52 LEU B CA 1
ATOM 1565 C C . LEU B 1 52 ? 6.262 -12.594 -9.641 1 98.5 52 LEU B C 1
ATOM 1567 O O . LEU B 1 52 ? 5.281 -12.219 -10.289 1 98.5 52 LEU B O 1
ATOM 1571 N N . GLU B 1 53 ? 7.398 -12.914 -10.188 1 97.88 53 GLU B N 1
ATOM 1572 C CA . GLU B 1 53 ? 7.543 -12.906 -11.633 1 97.88 53 GLU B CA 1
ATOM 1573 C C . GLU B 1 53 ? 6.625 -13.938 -12.289 1 97.88 53 GLU B C 1
ATOM 1575 O O . GLU B 1 53 ? 5.934 -13.633 -13.266 1 97.88 53 GLU B O 1
ATO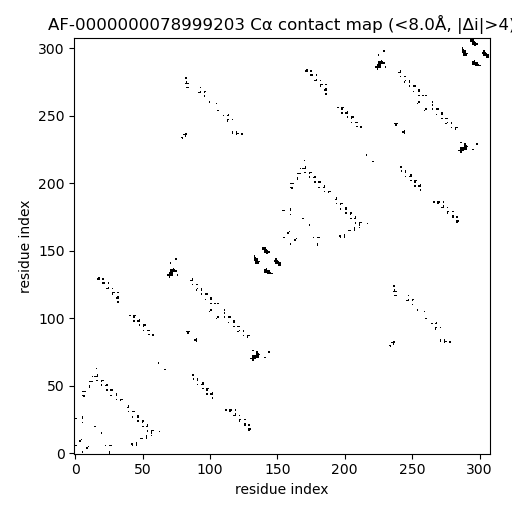M 1580 N N . SER B 1 54 ? 6.641 -15.07 -11.758 1 97.88 54 SER B N 1
ATOM 1581 C CA . SER B 1 54 ? 5.785 -16.125 -12.273 1 97.88 54 SER B CA 1
ATOM 1582 C C . SER B 1 54 ? 4.309 -15.789 -12.102 1 97.88 54 SER B C 1
ATOM 1584 O O . SER B 1 54 ? 3.492 -16.078 -12.977 1 97.88 54 SER B O 1
ATOM 1586 N N . LEU B 1 55 ? 3.988 -15.211 -10.969 1 97.81 55 LEU B N 1
ATOM 1587 C CA . LEU B 1 55 ? 2.611 -14.797 -10.719 1 97.81 55 LEU B CA 1
ATOM 1588 C C . LEU B 1 55 ? 2.156 -13.766 -11.742 1 97.81 55 LEU B C 1
ATOM 1590 O O . LEU B 1 55 ? 1.062 -13.883 -12.305 1 97.81 55 LEU B O 1
ATOM 1594 N N . ALA B 1 56 ? 2.98 -12.789 -12.008 1 96.56 56 ALA B N 1
ATOM 1595 C CA . ALA B 1 56 ? 2.652 -11.766 -12.992 1 96.56 56 ALA B CA 1
ATOM 1596 C C . ALA B 1 56 ? 2.391 -12.383 -14.367 1 96.56 56 ALA B C 1
ATOM 1598 O O . ALA B 1 56 ? 1.445 -12 -15.055 1 96.56 56 ALA B O 1
ATOM 1599 N N . ALA B 1 57 ? 3.197 -13.328 -14.742 1 96.06 57 ALA B N 1
ATOM 1600 C CA . ALA B 1 57 ? 3.016 -14.023 -16.016 1 96.06 57 ALA B CA 1
ATOM 1601 C C . ALA B 1 57 ? 1.71 -14.812 -16.031 1 96.06 57 ALA B C 1
ATOM 1603 O O . ALA B 1 57 ? 0.997 -14.828 -17.031 1 96.06 57 ALA B O 1
ATOM 1604 N N . ALA B 1 58 ? 1.436 -15.422 -14.938 1 95.31 58 ALA B N 1
ATOM 1605 C CA . ALA B 1 58 ? 0.213 -16.219 -14.828 1 95.31 58 ALA B CA 1
ATOM 1606 C C . ALA B 1 58 ? -1.025 -15.32 -14.914 1 95.31 58 ALA B C 1
ATOM 1608 O O . ALA B 1 58 ? -2.059 -15.742 -15.438 1 95.31 58 ALA B O 1
ATOM 1609 N N . LEU B 1 59 ? -0.928 -14.133 -14.391 1 93.69 59 LEU B N 1
ATOM 1610 C CA . LEU B 1 59 ? -2.043 -13.195 -14.391 1 93.69 59 LEU B CA 1
ATOM 1611 C C . LEU B 1 59 ? -2.357 -12.727 -15.805 1 93.69 59 LEU B C 1
ATOM 1613 O O . LEU B 1 59 ? -3.455 -12.234 -16.078 1 93.69 59 LEU B O 1
ATOM 1617 N N . ASP B 1 60 ? -1.446 -12.867 -16.688 1 92.44 60 ASP B N 1
ATOM 1618 C CA . ASP B 1 60 ? -1.634 -12.438 -18.062 1 92.44 60 ASP B CA 1
ATOM 1619 C C . ASP B 1 60 ? -2.297 -13.531 -18.891 1 92.44 60 ASP B C 1
ATOM 1621 O O . ASP B 1 60 ? -2.715 -13.289 -20.031 1 92.44 60 ASP B O 1
ATOM 1625 N N . ARG B 1 61 ? -2.43 -14.719 -18.328 1 91.75 61 ARG B N 1
ATOM 1626 C CA . ARG B 1 61 ? -3.084 -15.836 -19.016 1 91.75 61 ARG B CA 1
ATOM 1627 C C . ARG B 1 61 ? -4.586 -15.836 -18.75 1 91.75 61 ARG B C 1
ATOM 1629 O O . ARG B 1 61 ? -5.047 -15.25 -17.766 1 91.75 61 ARG B O 1
ATOM 1636 N N . PRO B 1 62 ? -5.258 -16.484 -19.656 1 89.69 62 PRO B N 1
ATOM 1637 C CA . PRO B 1 62 ? -6.688 -16.609 -19.375 1 89.69 62 PRO B CA 1
ATOM 1638 C C . PRO B 1 62 ? -6.965 -17.375 -18.078 1 89.69 62 PRO B C 1
ATOM 1640 O O . PRO B 1 62 ? -6.184 -18.234 -17.688 1 89.69 62 PRO B O 1
ATOM 1643 N N . VAL B 1 63 ? -8.047 -17 -17.438 1 89.38 63 VAL B N 1
ATOM 1644 C CA . VAL B 1 63 ? -8.445 -17.672 -16.203 1 89.38 63 VAL B CA 1
ATOM 1645 C C . VAL B 1 63 ? -8.672 -19.156 -16.469 1 89.38 63 VAL B C 1
ATOM 1647 O O . VAL B 1 63 ? -9.469 -19.516 -17.344 1 89.38 63 VAL B O 1
ATOM 1650 N N . PRO B 1 64 ? -7.977 -19.938 -15.742 1 89 64 PRO B N 1
ATOM 1651 C CA . PRO B 1 64 ? -8.203 -21.375 -15.93 1 89 64 PRO B CA 1
ATOM 1652 C C . PRO B 1 64 ? -9.641 -21.781 -15.609 1 89 64 PRO B C 1
ATOM 1654 O O . PRO B 1 64 ? -10.242 -21.266 -14.672 1 89 64 PRO B O 1
ATOM 1657 N N . ALA B 1 65 ? -10.094 -22.781 -16.281 1 90.44 65 ALA B N 1
ATOM 1658 C CA . ALA B 1 65 ? -11.477 -23.234 -16.156 1 90.44 65 ALA B CA 1
ATOM 1659 C C . ALA B 1 65 ? -11.781 -23.688 -14.734 1 90.44 65 ALA B C 1
ATOM 1661 O O . ALA B 1 65 ? -12.859 -23.422 -14.211 1 90.44 65 ALA B O 1
ATOM 1662 N N . HIS B 1 66 ? -10.883 -24.391 -14.148 1 93 66 HIS B N 1
ATOM 1663 C CA . HIS B 1 66 ? -11.117 -25 -12.844 1 93 66 HIS B CA 1
ATOM 1664 C C . HIS B 1 66 ? -11.18 -23.938 -11.75 1 93 66 HIS B C 1
ATOM 1666 O O . HIS B 1 66 ? -11.641 -24.203 -10.641 1 93 66 HIS B O 1
ATOM 1672 N N . LEU B 1 67 ? -10.703 -22.703 -12.008 1 91.31 67 LEU B N 1
ATOM 1673 C CA . LEU B 1 67 ? -10.727 -21.625 -11.023 1 91.31 67 LEU B CA 1
ATOM 1674 C C . LEU B 1 67 ? -11.953 -20.734 -11.219 1 91.31 67 LEU B C 1
ATOM 1676 O O . LEU B 1 67 ? -12.227 -19.859 -10.391 1 91.31 67 LEU B O 1
ATOM 1680 N N . PHE B 1 68 ? -12.695 -20.938 -12.234 1 89.38 68 PHE B N 1
ATOM 1681 C CA . PHE B 1 68 ? -13.82 -20.094 -12.602 1 89.38 68 PHE B CA 1
ATOM 1682 C C . PHE B 1 68 ? -14.852 -20.047 -11.477 1 89.38 68 PHE B C 1
ATOM 1684 O O . PHE B 1 68 ? -15.328 -18.969 -11.102 1 89.38 68 PHE B O 1
ATOM 1691 N N . ALA B 1 69 ? -15.109 -21.188 -10.953 1 89 69 ALA B N 1
ATOM 1692 C CA . ALA B 1 69 ? -16.109 -21.266 -9.891 1 89 69 ALA B CA 1
ATOM 1693 C C . ALA B 1 69 ? -15.664 -20.469 -8.664 1 89 69 ALA B C 1
ATOM 1695 O O . ALA B 1 69 ? -16.469 -19.766 -8.047 1 89 69 ALA B O 1
ATOM 1696 N N . SER B 1 70 ? -14.359 -20.547 -8.336 1 89.44 70 SER B N 1
ATOM 1697 C CA . SER B 1 70 ? -13.812 -19.875 -7.172 1 89.44 70 SER B CA 1
ATOM 1698 C C . SER B 1 70 ? -13.805 -18.359 -7.367 1 89.44 70 SER B C 1
ATOM 1700 O O . SER B 1 70 ? -13.867 -17.594 -6.398 1 89.44 70 SER B O 1
ATOM 1702 N N . LEU B 1 71 ? -13.859 -17.875 -8.617 1 90.19 71 LEU B N 1
ATOM 1703 C CA . LEU B 1 71 ? -13.75 -16.453 -8.922 1 90.19 71 LEU B CA 1
ATOM 1704 C C . LEU B 1 71 ? -15.117 -15.875 -9.281 1 90.19 71 LEU B C 1
ATOM 1706 O O . LEU B 1 71 ? -15.203 -14.758 -9.789 1 90.19 71 LEU B O 1
ATOM 1710 N N . THR B 1 72 ? -16.172 -16.594 -9.117 1 89.44 72 THR B N 1
ATOM 1711 C CA . THR B 1 72 ? -17.516 -16.141 -9.438 1 89.44 72 THR B CA 1
ATOM 1712 C C . THR B 1 72 ? -18.344 -15.945 -8.164 1 89.44 72 THR B C 1
ATOM 1714 O O . THR B 1 72 ? -18.359 -16.812 -7.293 1 89.44 72 THR B O 1
ATOM 1717 N N . ALA B 1 73 ? -18.859 -14.797 -8.055 1 87.94 73 ALA B N 1
ATOM 1718 C CA . ALA B 1 73 ? -19.719 -14.5 -6.918 1 87.94 73 ALA B CA 1
ATOM 1719 C C . ALA B 1 73 ? -21.156 -14.281 -7.367 1 87.94 73 ALA B C 1
ATOM 1721 O O . ALA B 1 73 ? -21.422 -14.062 -8.555 1 87.94 73 ALA B O 1
ATOM 1722 N N . ASP B 1 74 ? -22.016 -14.477 -6.387 1 85.69 74 ASP B N 1
ATOM 1723 C CA . ASP B 1 74 ? -23.422 -14.297 -6.695 1 85.69 74 ASP B CA 1
ATOM 1724 C C . ASP B 1 74 ? -23.797 -12.82 -6.707 1 85.69 74 ASP B C 1
ATOM 1726 O O . ASP B 1 74 ? -24.75 -12.414 -7.391 1 85.69 74 ASP B O 1
ATOM 1730 N N . THR B 1 75 ? -23.062 -12.039 -5.836 1 78.5 75 THR B N 1
ATOM 1731 C CA . THR B 1 75 ? -23.312 -10.609 -5.766 1 78.5 75 THR B CA 1
ATOM 1732 C C . THR B 1 75 ? -22.031 -9.812 -5.996 1 78.5 75 THR B C 1
ATOM 1734 O O . THR B 1 75 ? -20.938 -10.312 -5.754 1 78.5 75 THR B O 1
ATOM 1737 N N . LEU B 1 76 ? -22.266 -8.633 -6.621 1 63.53 76 LEU B N 1
ATOM 1738 C CA . LEU B 1 76 ? -21.125 -7.746 -6.836 1 63.53 76 LEU B CA 1
ATOM 1739 C C . LEU B 1 76 ? -20.531 -7.297 -5.508 1 63.53 76 LEU B C 1
ATOM 1741 O O . LEU B 1 76 ? -21.266 -6.984 -4.566 1 63.53 76 LEU B O 1
ATOM 1745 N N . PRO B 1 77 ? -19.266 -7.652 -5.508 1 61.38 77 PRO B N 1
ATOM 1746 C CA . PRO B 1 77 ? -18.672 -7.109 -4.281 1 61.38 77 PRO B CA 1
ATOM 1747 C C . PRO B 1 77 ? -18.969 -5.621 -4.098 1 61.38 77 PRO B C 1
ATOM 1749 O O . PRO B 1 77 ? -19.094 -4.883 -5.078 1 61.38 77 PRO B O 1
ATOM 1752 N N . SER B 1 78 ? -19.5 -5.363 -2.955 1 58.12 78 SER B N 1
ATOM 1753 C CA . SER B 1 78 ? -19.656 -3.945 -2.641 1 58.12 78 SER B CA 1
ATOM 1754 C C . SER B 1 78 ? -18.391 -3.16 -2.984 1 58.12 78 SER B C 1
ATOM 1756 O O . SER B 1 78 ? -17.312 -3.74 -3.127 1 58.12 78 SER B O 1
ATOM 1758 N N . GLU B 1 79 ? -18.328 -1.863 -3.113 1 55.28 79 GLU B N 1
ATOM 1759 C CA . GLU B 1 79 ? -17.266 -0.919 -3.465 1 55.28 79 GLU B CA 1
ATOM 1760 C C . GLU B 1 79 ? -15.922 -1.376 -2.924 1 55.28 79 GLU B C 1
ATOM 1762 O O . GLU B 1 79 ? -15.75 -1.538 -1.714 1 55.28 79 GLU B O 1
ATOM 1767 N N . VAL B 1 80 ? -15.414 -2.408 -3.545 1 52.22 80 VAL B N 1
ATOM 1768 C CA . VAL B 1 80 ? -14.117 -2.881 -3.066 1 52.22 80 VAL B CA 1
ATOM 1769 C C . VAL B 1 80 ? -13.125 -1.725 -3.051 1 52.22 80 VAL B C 1
ATOM 1771 O O . VAL B 1 80 ? -12.805 -1.153 -4.098 1 52.22 80 VAL B O 1
ATOM 1774 N N . PRO B 1 81 ? -12.938 -0.975 -1.879 1 53.31 81 PRO B N 1
ATOM 1775 C CA . PRO B 1 81 ? -11.977 0.132 -1.85 1 53.31 81 PRO B CA 1
ATOM 1776 C C . PRO B 1 81 ? -10.57 -0.298 -2.246 1 53.31 81 PRO B C 1
ATOM 1778 O O . PRO B 1 81 ? -10 -1.202 -1.629 1 53.31 81 PRO B O 1
ATOM 1781 N N . PHE B 1 82 ? -10.32 -0.54 -3.553 1 59.53 82 PHE B N 1
ATOM 1782 C CA . PHE B 1 82 ? -8.93 -0.839 -3.871 1 59.53 82 PHE B CA 1
ATOM 1783 C C . PHE B 1 82 ? -8.031 0.347 -3.541 1 59.53 82 PHE B C 1
ATOM 1785 O O . PHE B 1 82 ? -8.141 1.409 -4.156 1 59.53 82 PHE B O 1
ATOM 1792 N N . CYS B 1 83 ? -7.406 0.262 -2.355 1 70 83 CYS B N 1
ATOM 1793 C CA . CYS B 1 83 ? -6.656 1.34 -1.722 1 70 83 CYS B CA 1
ATOM 1794 C C . CYS B 1 83 ? -5.332 1.578 -2.439 1 70 83 CYS B C 1
ATOM 1796 O O . CYS B 1 83 ? -4.965 2.723 -2.709 1 70 83 CYS B O 1
ATOM 1798 N N . ILE B 1 84 ? -4.66 0.471 -2.873 1 88.56 84 ILE B N 1
ATOM 1799 C CA . ILE B 1 84 ? -3.346 0.57 -3.494 1 88.56 84 ILE B CA 1
ATOM 1800 C C . ILE B 1 84 ? -3.324 -0.233 -4.793 1 88.56 84 ILE B C 1
ATOM 1802 O O . ILE B 1 84 ? -3.777 -1.379 -4.828 1 88.56 84 ILE B O 1
ATOM 1806 N N . GLY B 1 85 ? -2.846 0.38 -5.844 1 87.56 85 GLY B N 1
ATOM 1807 C CA . GLY B 1 85 ? -2.783 -0.291 -7.133 1 87.56 85 GLY B CA 1
ATOM 1808 C C . GLY B 1 85 ? -4.117 -0.324 -7.855 1 87.56 85 GLY B C 1
ATOM 1809 O O . GLY B 1 85 ? -5.168 -0.425 -7.219 1 87.56 85 GLY B O 1
ATOM 1810 N N . SER B 1 86 ? -4.184 -0.322 -9.125 1 86.06 86 SER B N 1
ATOM 1811 C CA . SER B 1 86 ? -5.402 -0.302 -9.93 1 86.06 86 SER B CA 1
ATOM 1812 C C . SER B 1 86 ? -5.867 -1.715 -10.266 1 86.06 86 SER B C 1
ATOM 1814 O O . SER B 1 86 ? -7.039 -1.933 -10.57 1 86.06 86 SER B O 1
ATOM 1816 N N . ASP B 1 87 ? -4.938 -2.656 -10.312 1 87.62 87 ASP B N 1
ATOM 1817 C CA . ASP B 1 87 ? -5.23 -4.051 -10.617 1 87.62 87 ASP B CA 1
ATOM 1818 C C . ASP B 1 87 ? -4.133 -4.973 -10.086 1 87.62 87 ASP B C 1
ATOM 1820 O O . ASP B 1 87 ? -3.145 -4.504 -9.516 1 87.62 87 ASP B O 1
ATOM 1824 N N . ALA B 1 88 ? -4.324 -6.199 -10.328 1 90.56 88 ALA B N 1
ATOM 1825 C CA . ALA B 1 88 ? -3.4 -7.195 -9.789 1 90.56 88 ALA B CA 1
ATOM 1826 C C . ALA B 1 88 ? -2.021 -7.07 -10.43 1 90.56 88 ALA B C 1
ATOM 1828 O O . ALA B 1 88 ? -1.002 -7.312 -9.781 1 90.56 88 ALA B O 1
ATOM 1829 N N . GLN B 1 89 ? -1.919 -6.66 -11.703 1 93 89 GLN B N 1
ATOM 1830 C CA . GLN B 1 89 ? -0.646 -6.508 -12.398 1 93 89 GLN B CA 1
ATOM 1831 C C . GLN B 1 89 ? 0.169 -5.359 -11.805 1 93 89 GLN B C 1
ATOM 1833 O O . GLN B 1 89 ? 1.36 -5.516 -11.531 1 93 89 GLN B O 1
ATOM 1838 N N . MET B 1 90 ? -0.526 -4.293 -11.609 1 94.06 90 MET B N 1
ATOM 1839 C CA . MET B 1 90 ? 0.145 -3.145 -11.016 1 94.06 90 MET B CA 1
ATOM 1840 C C . MET B 1 90 ? 0.64 -3.473 -9.609 1 94.06 90 MET B C 1
ATOM 1842 O O . MET B 1 90 ? 1.771 -3.137 -9.25 1 94.06 90 MET B O 1
ATOM 1846 N N . LEU B 1 91 ? -0.185 -4.133 -8.852 1 94.88 91 LEU B N 1
ATOM 1847 C CA . LEU B 1 91 ? 0.195 -4.527 -7.496 1 94.88 91 LEU B CA 1
ATOM 1848 C C . LEU B 1 91 ? 1.4 -5.461 -7.52 1 94.88 91 LEU B C 1
ATOM 1850 O O . LEU B 1 91 ? 2.307 -5.328 -6.691 1 94.88 91 LEU B O 1
ATOM 1854 N N . SER B 1 92 ? 1.377 -6.395 -8.461 1 96.81 92 SER B N 1
ATOM 1855 C CA . SER B 1 92 ? 2.516 -7.297 -8.594 1 96.81 92 SER B CA 1
ATOM 1856 C C . SER B 1 92 ? 3.797 -6.527 -8.898 1 96.81 92 SER B C 1
ATOM 1858 O O . SER B 1 92 ? 4.859 -6.844 -8.352 1 96.81 92 SER B O 1
ATOM 1860 N N . HIS B 1 93 ? 3.725 -5.48 -9.711 1 97.06 93 HIS B N 1
ATOM 1861 C CA . HIS B 1 93 ? 4.875 -4.641 -10.039 1 97.06 93 HIS B CA 1
ATOM 1862 C C . HIS B 1 93 ? 5.387 -3.908 -8.805 1 97.06 93 HIS B C 1
ATOM 1864 O O . HIS B 1 93 ? 6.598 -3.826 -8.586 1 97.06 93 HIS B O 1
ATOM 1870 N N . TYR B 1 94 ? 4.488 -3.396 -8.047 1 97.75 94 TYR B N 1
ATOM 1871 C CA . TYR B 1 94 ? 4.855 -2.723 -6.805 1 97.75 94 TYR B CA 1
ATOM 1872 C C . TYR B 1 94 ? 5.602 -3.668 -5.871 1 97.75 94 TYR B C 1
ATOM 1874 O O . TYR B 1 94 ? 6.672 -3.33 -5.363 1 97.75 94 TYR B O 1
ATOM 1882 N N . CYS B 1 95 ? 5.043 -4.836 -5.695 1 98.44 95 CYS B N 1
ATOM 1883 C CA . CYS B 1 95 ? 5.668 -5.824 -4.82 1 98.44 95 CYS B CA 1
ATOM 1884 C C . CYS B 1 95 ? 7.062 -6.184 -5.312 1 98.44 95 CYS B C 1
ATOM 1886 O O . CYS B 1 95 ? 8.008 -6.258 -4.523 1 98.44 95 CYS B O 1
ATOM 1888 N N . LYS B 1 96 ? 7.203 -6.363 -6.609 1 98.31 96 LYS B N 1
ATOM 1889 C CA . LYS B 1 96 ? 8.492 -6.73 -7.188 1 98.31 96 LYS B CA 1
ATOM 1890 C C . LYS B 1 96 ? 9.531 -5.633 -6.961 1 98.31 96 LYS B C 1
ATOM 1892 O O . LYS B 1 96 ? 10.648 -5.906 -6.539 1 98.31 96 LYS B O 1
ATOM 1897 N N . ALA B 1 97 ? 9.164 -4.457 -7.258 1 97.75 97 ALA B N 1
ATOM 1898 C CA . ALA B 1 97 ? 10.094 -3.336 -7.105 1 97.75 97 ALA B CA 1
ATOM 1899 C C . ALA B 1 97 ? 10.516 -3.172 -5.648 1 97.75 97 ALA B C 1
ATOM 1901 O O . ALA B 1 97 ? 11.703 -2.994 -5.359 1 97.75 97 ALA B O 1
ATOM 1902 N N . LEU B 1 98 ? 9.555 -3.236 -4.758 1 98.19 98 LEU B N 1
ATOM 1903 C CA . LEU B 1 98 ? 9.852 -3.088 -3.336 1 98.19 98 LEU B CA 1
ATOM 1904 C C . LEU B 1 98 ? 10.758 -4.215 -2.852 1 98.19 98 LEU B C 1
ATOM 1906 O O . LEU B 1 98 ? 11.711 -3.973 -2.107 1 98.19 98 LEU B O 1
ATOM 1910 N N . ASN B 1 99 ? 10.445 -5.406 -3.285 1 98.25 99 ASN B N 1
ATOM 1911 C CA . ASN B 1 99 ? 11.281 -6.551 -2.932 1 98.25 99 ASN B CA 1
ATOM 1912 C C . ASN B 1 99 ? 12.711 -6.379 -3.449 1 98.25 99 ASN B C 1
ATOM 1914 O O . ASN B 1 99 ? 13.672 -6.715 -2.756 1 98.25 99 ASN B O 1
ATOM 1918 N N . MET B 1 100 ? 12.828 -5.891 -4.656 1 96.5 100 MET B N 1
ATOM 1919 C CA . MET B 1 100 ? 14.156 -5.668 -5.23 1 96.5 100 MET B CA 1
ATOM 1920 C C . MET B 1 100 ? 14.938 -4.652 -4.406 1 96.5 100 MET B C 1
ATOM 1922 O O . MET B 1 100 ? 16.156 -4.801 -4.219 1 96.5 100 MET B O 1
ATOM 1926 N N . ALA B 1 101 ? 14.234 -3.643 -3.961 1 94.88 101 ALA B N 1
ATOM 1927 C CA . ALA B 1 101 ? 14.875 -2.643 -3.109 1 94.88 101 ALA B CA 1
ATOM 1928 C C . ALA B 1 101 ? 15.391 -3.271 -1.818 1 94.88 101 ALA B C 1
ATOM 1930 O O . ALA B 1 101 ? 16.438 -2.873 -1.301 1 94.88 101 ALA B O 1
ATOM 1931 N N . LEU B 1 102 ? 14.727 -4.23 -1.293 1 95.5 102 LEU B N 1
ATOM 1932 C CA . LEU B 1 102 ? 15.117 -4.898 -0.057 1 95.5 102 LEU B CA 1
ATOM 1933 C C . LEU B 1 102 ? 16.297 -5.832 -0.295 1 95.5 102 LEU B C 1
ATOM 1935 O O . LEU B 1 102 ? 17.203 -5.934 0.547 1 95.5 102 LEU B O 1
ATOM 1939 N N . ILE B 1 103 ? 16.312 -6.449 -1.415 1 95.62 103 ILE B N 1
ATOM 1940 C CA . ILE B 1 103 ? 17.391 -7.363 -1.773 1 95.62 103 ILE B CA 1
ATOM 1941 C C . ILE B 1 103 ? 18.703 -6.59 -1.89 1 95.62 103 ILE B C 1
ATOM 1943 O O . ILE B 1 103 ? 19.766 -7.09 -1.506 1 95.62 103 ILE B O 1
ATOM 1947 N N . SER B 1 104 ? 18.594 -5.375 -2.34 1 90.69 104 SER B N 1
ATOM 1948 C CA . SER B 1 104 ? 19.781 -4.57 -2.57 1 90.69 104 SER B CA 1
ATOM 1949 C C . SER B 1 104 ? 20.438 -4.168 -1.256 1 90.69 104 SER B C 1
ATOM 1951 O O . SER B 1 104 ? 21.609 -3.768 -1.238 1 90.69 104 SER B O 1
ATOM 1953 N N . ARG B 1 105 ? 19.891 -4.199 -0.075 1 83.19 105 ARG B N 1
ATOM 1954 C CA . ARG B 1 105 ? 20.375 -3.846 1.256 1 83.19 105 ARG B CA 1
ATOM 1955 C C . ARG B 1 105 ? 20.984 -2.451 1.261 1 83.19 105 ARG B C 1
ATOM 1957 O O . ARG B 1 105 ? 21.984 -2.211 1.937 1 83.19 105 ARG B O 1
ATOM 1964 N N . ALA B 1 106 ? 20.375 -1.608 0.571 1 84.19 106 ALA B N 1
ATOM 1965 C CA . ALA B 1 106 ? 20.922 -0.262 0.428 1 84.19 106 ALA B CA 1
ATOM 1966 C C . ALA B 1 106 ? 20.406 0.658 1.533 1 84.19 106 ALA B C 1
ATOM 1968 O O . ALA B 1 106 ? 20.812 1.823 1.612 1 84.19 106 ALA B O 1
ATOM 1969 N N . HIS B 1 107 ? 19.594 0.183 2.375 1 89.31 107 HIS B N 1
ATOM 1970 C CA . HIS B 1 107 ? 18.969 1.041 3.365 1 89.31 107 HIS B CA 1
ATOM 1971 C C . HIS B 1 107 ? 19.359 0.636 4.781 1 89.31 107 HIS B C 1
ATOM 1973 O O . HIS B 1 107 ? 19.641 -0.535 5.039 1 89.31 107 HIS B O 1
ATOM 1979 N N . PRO B 1 108 ? 19.422 1.622 5.664 1 92.25 108 PRO B N 1
ATOM 1980 C CA . PRO B 1 108 ? 19.625 1.268 7.07 1 92.25 108 PRO B CA 1
ATOM 1981 C C . PRO B 1 108 ? 18.609 0.26 7.582 1 92.25 108 PRO B C 1
ATOM 1983 O O . PRO B 1 108 ? 17.5 0.172 7.047 1 92.25 108 PRO B O 1
ATOM 1986 N N . PRO B 1 109 ? 18.969 -0.534 8.609 1 93.19 109 PRO B N 1
ATOM 1987 C CA . PRO B 1 109 ? 18.125 -1.62 9.109 1 93.19 109 PRO B CA 1
ATOM 1988 C C . PRO B 1 109 ? 16.734 -1.147 9.508 1 93.19 109 PRO B C 1
ATOM 1990 O O . PRO B 1 109 ? 15.75 -1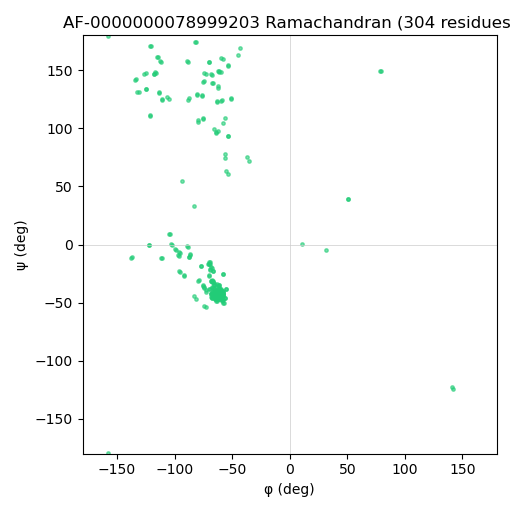.858 9.273 1 93.19 109 PRO B O 1
ATOM 1993 N N . GLU B 1 110 ? 16.609 0.021 10.102 1 93.62 110 GLU B N 1
ATOM 1994 C CA . GLU B 1 110 ? 15.312 0.526 10.539 1 93.62 110 GLU B CA 1
ATOM 1995 C C . GLU B 1 110 ? 14.375 0.747 9.359 1 93.62 110 GLU B C 1
ATOM 1997 O O . GLU B 1 110 ? 13.195 0.385 9.414 1 93.62 110 GLU B O 1
ATOM 2002 N N . ILE B 1 111 ? 14.922 1.308 8.344 1 95.38 111 ILE B N 1
ATOM 2003 C CA . ILE B 1 111 ? 14.141 1.557 7.133 1 95.38 111 ILE B CA 1
ATOM 2004 C C . ILE B 1 111 ? 13.789 0.23 6.465 1 95.38 111 ILE B C 1
ATOM 2006 O O . ILE B 1 111 ? 12.641 0.023 6.047 1 95.38 111 ILE B O 1
ATOM 2010 N N . ALA B 1 112 ? 14.766 -0.698 6.395 1 95.31 112 ALA B N 1
ATOM 2011 C CA . ALA B 1 112 ? 14.547 -2 5.77 1 95.31 112 ALA B CA 1
ATOM 2012 C C . ALA B 1 112 ? 13.445 -2.775 6.484 1 95.31 112 ALA B C 1
ATOM 2014 O O . ALA B 1 112 ? 12.617 -3.42 5.84 1 95.31 112 ALA B O 1
ATOM 2015 N N . GLU B 1 113 ? 13.469 -2.686 7.781 1 96.31 113 GLU B N 1
ATOM 2016 C CA . GLU B 1 113 ? 12.445 -3.369 8.57 1 96.31 113 GLU B CA 1
ATOM 2017 C C . GLU B 1 113 ? 11.055 -2.828 8.258 1 96.31 113 GLU B C 1
ATOM 2019 O O . GLU B 1 113 ? 10.109 -3.598 8.062 1 96.31 113 GLU B O 1
ATOM 2024 N N . THR B 1 114 ? 10.93 -1.53 8.227 1 97.38 114 THR B N 1
ATOM 2025 C CA . THR B 1 114 ? 9.656 -0.891 7.906 1 97.38 114 THR B CA 1
ATOM 2026 C C . THR B 1 114 ? 9.203 -1.26 6.496 1 97.38 114 THR B C 1
ATOM 2028 O O . THR B 1 114 ? 8.031 -1.583 6.281 1 97.38 114 THR B O 1
ATOM 2031 N N . LEU B 1 115 ? 10.164 -1.266 5.562 1 97.88 115 LEU B N 1
ATOM 2032 C CA . LEU B 1 115 ? 9.836 -1.599 4.18 1 97.88 115 LEU B CA 1
ATOM 2033 C C . LEU B 1 115 ? 9.438 -3.066 4.055 1 97.88 115 LEU B C 1
ATOM 2035 O O . LEU B 1 115 ? 8.609 -3.42 3.217 1 97.88 115 LEU B O 1
ATOM 2039 N N . THR B 1 116 ? 10.008 -3.922 4.891 1 98.06 116 THR B N 1
ATOM 2040 C CA . THR B 1 116 ? 9.602 -5.324 4.918 1 98.06 116 THR B CA 1
ATOM 2041 C C . THR B 1 116 ? 8.156 -5.457 5.387 1 98.06 116 THR B C 1
ATOM 2043 O O . THR B 1 116 ? 7.391 -6.258 4.844 1 98.06 116 THR B O 1
ATOM 2046 N N . GLY B 1 117 ? 7.812 -4.715 6.383 1 97.94 117 GLY B N 1
ATOM 2047 C CA . GLY B 1 117 ? 6.418 -4.668 6.801 1 97.94 117 GLY B CA 1
ATOM 2048 C C . GLY B 1 117 ? 5.48 -4.215 5.699 1 97.94 117 GLY B C 1
ATOM 2049 O O . GLY B 1 117 ? 4.406 -4.793 5.512 1 97.94 117 GLY B O 1
ATOM 2050 N N . LEU B 1 118 ? 5.848 -3.203 5 1 97.94 118 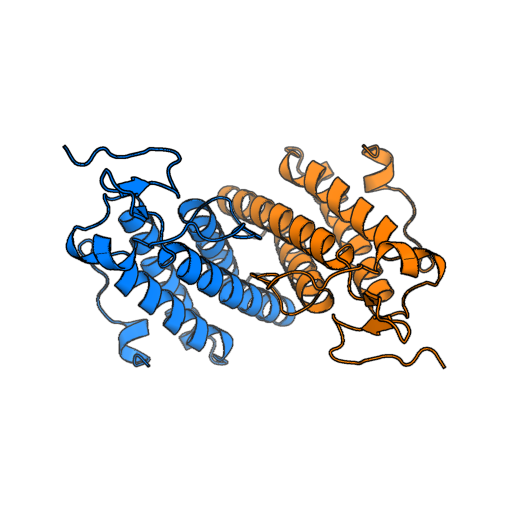LEU B N 1
ATOM 2051 C CA . LEU B 1 118 ? 5.055 -2.732 3.867 1 97.94 118 LEU B CA 1
ATOM 2052 C C . LEU B 1 118 ? 4.91 -3.824 2.812 1 97.94 118 LEU B C 1
ATOM 2054 O O . LEU B 1 118 ? 3.82 -4.039 2.281 1 97.94 118 LEU B O 1
ATOM 2058 N N . LEU B 1 119 ? 6.035 -4.512 2.482 1 98.5 119 LEU B N 1
ATOM 2059 C CA . LEU B 1 119 ? 5.984 -5.605 1.518 1 98.5 119 LEU B CA 1
ATOM 2060 C C . LEU B 1 119 ? 5.012 -6.688 1.971 1 98.5 119 LEU B C 1
ATOM 2062 O O . LEU B 1 119 ? 4.25 -7.223 1.162 1 98.5 119 LEU B O 1
ATOM 2066 N N . PHE B 1 120 ? 5.035 -6.973 3.225 1 98 120 PHE B N 1
ATOM 2067 C CA . PHE B 1 120 ? 4.113 -7.949 3.787 1 98 120 PHE B CA 1
ATOM 2068 C C . PHE B 1 120 ? 2.666 -7.543 3.529 1 98 120 PHE B C 1
ATOM 2070 O O . PHE B 1 120 ? 1.874 -8.336 3.018 1 98 120 PHE B O 1
ATOM 2077 N N . ASP B 1 121 ? 2.373 -6.344 3.85 1 96.12 121 ASP B N 1
ATOM 2078 C CA . ASP B 1 121 ? 1.019 -5.844 3.637 1 96.12 121 ASP B CA 1
ATOM 2079 C C . ASP B 1 121 ? 0.657 -5.852 2.154 1 96.12 121 ASP B C 1
ATOM 2081 O O . ASP B 1 121 ? -0.457 -6.227 1.783 1 96.12 121 ASP B O 1
ATOM 2085 N N . LEU B 1 122 ? 1.532 -5.418 1.305 1 96.94 122 LEU B N 1
ATOM 2086 C CA . LEU B 1 122 ? 1.275 -5.297 -0.126 1 96.94 122 LEU B CA 1
ATOM 2087 C C . LEU B 1 122 ? 1.027 -6.664 -0.752 1 96.94 122 LEU B C 1
ATOM 2089 O O . LEU B 1 122 ? 0.103 -6.828 -1.552 1 96.94 122 LEU B O 1
ATOM 2093 N N . VAL B 1 123 ? 1.834 -7.602 -0.375 1 97.5 123 VAL B N 1
ATOM 2094 C CA . VAL B 1 123 ? 1.67 -8.945 -0.912 1 97.5 123 VAL B CA 1
ATOM 2095 C C . VAL B 1 123 ? 0.336 -9.531 -0.45 1 97.5 123 VAL B C 1
ATOM 2097 O O . VAL B 1 123 ? -0.384 -10.148 -1.236 1 97.5 123 VAL B O 1
ATOM 2100 N N . ASN B 1 124 ? 0.025 -9.359 0.803 1 94.69 124 ASN B N 1
ATOM 2101 C CA . ASN B 1 124 ? -1.267 -9.844 1.274 1 94.69 124 ASN B CA 1
ATOM 2102 C C . ASN B 1 124 ? -2.424 -9.172 0.543 1 94.69 124 ASN B C 1
ATOM 2104 O O . ASN B 1 124 ? -3.422 -9.82 0.223 1 94.69 124 ASN B O 1
ATOM 2108 N N . HIS B 1 125 ? -2.287 -7.938 0.31 1 92.75 125 HIS B N 1
ATOM 2109 C CA . HIS B 1 125 ? -3.289 -7.223 -0.471 1 92.75 125 HIS B CA 1
ATOM 2110 C C . HIS B 1 125 ? -3.383 -7.777 -1.889 1 92.75 125 HIS B C 1
ATOM 2112 O O . HIS B 1 125 ? -4.48 -7.969 -2.414 1 92.75 125 HIS B O 1
ATOM 2118 N N . LEU B 1 126 ? -2.277 -8.055 -2.521 1 94.62 126 LEU B N 1
ATOM 2119 C CA . LEU B 1 126 ? -2.23 -8.641 -3.855 1 94.62 126 LEU B CA 1
ATOM 2120 C C . LEU B 1 126 ? -2.928 -10 -3.873 1 94.62 126 LEU B C 1
ATOM 2122 O O . LEU B 1 126 ? -3.725 -10.281 -4.77 1 94.62 126 LEU B O 1
ATOM 2126 N N . VAL B 1 127 ? -2.664 -10.758 -2.883 1 93.62 127 VAL B N 1
ATOM 2127 C CA . VAL B 1 127 ? -3.242 -12.094 -2.791 1 93.62 127 VAL B CA 1
ATOM 2128 C C . VAL B 1 127 ? -4.762 -11.992 -2.662 1 93.62 127 VAL B C 1
ATOM 2130 O O . VAL B 1 127 ? -5.496 -12.727 -3.322 1 93.62 127 VAL B O 1
ATOM 2133 N N . GLU B 1 128 ? -5.172 -11.07 -1.855 1 88.75 128 GLU B N 1
ATOM 2134 C CA . GLU B 1 128 ? -6.605 -10.844 -1.724 1 88.75 128 GLU B CA 1
ATOM 2135 C C . GLU B 1 128 ? -7.227 -10.438 -3.059 1 88.75 128 GLU B C 1
ATOM 2137 O O . GLU B 1 128 ? -8.305 -10.906 -3.416 1 88.75 128 GLU B O 1
ATOM 2142 N N . PHE B 1 129 ? -6.527 -9.617 -3.762 1 87.88 129 PHE B N 1
ATOM 2143 C CA . PHE B 1 129 ? -6.992 -9.156 -5.062 1 87.88 129 PHE B CA 1
ATOM 2144 C C . PHE B 1 129 ? -7.07 -10.312 -6.055 1 87.88 129 PHE B C 1
ATOM 2146 O O . PHE B 1 129 ? -8.07 -10.469 -6.758 1 87.88 129 PHE B O 1
ATOM 2153 N N . VAL B 1 130 ? -6.102 -11.094 -6.043 1 91.31 130 VAL B N 1
ATOM 2154 C CA . VAL B 1 130 ? -5.98 -12.203 -6.98 1 91.31 130 VAL B CA 1
ATOM 2155 C C . VAL B 1 130 ? -7.078 -13.227 -6.711 1 91.31 130 VAL B C 1
ATOM 2157 O O . VAL B 1 130 ? -7.594 -13.852 -7.645 1 91.31 130 VAL B O 1
ATOM 2160 N N . ARG B 1 131 ? -7.43 -13.312 -5.441 1 89.38 131 ARG B N 1
ATOM 2161 C CA . ARG B 1 131 ? -8.367 -14.367 -5.051 1 89.38 131 ARG B CA 1
ATOM 2162 C C . ARG B 1 131 ? -9.797 -13.836 -5.004 1 89.38 131 ARG B C 1
ATOM 2164 O O . ARG B 1 131 ? -10.742 -14.602 -4.812 1 89.38 131 ARG B O 1
ATOM 2171 N N . ALA B 1 132 ? -9.977 -12.602 -5.098 1 86.5 132 ALA B N 1
ATOM 2172 C CA . ALA B 1 132 ? -11.305 -12 -5.043 1 86.5 132 ALA B CA 1
ATOM 2173 C C . ALA B 1 132 ? -12.125 -12.375 -6.273 1 86.5 132 ALA B C 1
ATOM 2175 O O . ALA B 1 132 ? -11.594 -12.453 -7.383 1 86.5 132 ALA B O 1
ATOM 2176 N N . PRO B 1 133 ? -13.406 -12.539 -6.125 1 87.19 133 PRO B N 1
ATOM 2177 C CA . PRO B 1 133 ? -14.25 -12.828 -7.285 1 87.19 133 PRO B CA 1
ATOM 2178 C C . PRO B 1 133 ? -14.234 -11.703 -8.32 1 87.19 133 PRO B C 1
ATOM 2180 O O . PRO B 1 133 ? -14.289 -10.523 -7.953 1 87.19 133 PRO B O 1
ATOM 2183 N N . CYS B 1 134 ? -14.125 -12.102 -9.562 1 85.44 134 CYS B N 1
ATOM 2184 C CA . CYS B 1 134 ? -14.133 -11.086 -10.617 1 85.44 134 CYS B CA 1
ATOM 2185 C C . CYS B 1 134 ? -15.258 -11.352 -11.617 1 85.44 134 CYS B C 1
ATOM 2187 O O . CYS B 1 134 ? -15.406 -10.609 -12.594 1 85.44 134 CYS B O 1
ATOM 2189 N N . PHE B 1 135 ? -16 -12.414 -11.367 1 85.88 135 PHE B N 1
ATOM 2190 C CA . PHE B 1 135 ? -17.188 -12.734 -12.148 1 85.88 135 PHE B CA 1
ATOM 2191 C C . PHE B 1 135 ? -18.438 -12.711 -11.281 1 85.88 135 PHE B C 1
ATOM 2193 O O . PHE B 1 135 ? -18.391 -13.031 -10.094 1 85.88 135 PHE B O 1
ATOM 2200 N N . VAL B 1 136 ? -19.469 -12.297 -11.992 1 86.5 136 VAL B N 1
ATOM 2201 C CA . VAL B 1 136 ? -20.75 -12.305 -11.297 1 86.5 136 VAL B CA 1
ATOM 2202 C C . VAL B 1 136 ? -21.766 -13.133 -12.094 1 86.5 136 VAL B C 1
ATOM 2204 O O . VAL B 1 136 ? -21.859 -13 -13.312 1 86.5 136 VAL B O 1
ATOM 2207 N N . ARG B 1 137 ? -22.422 -13.938 -11.328 1 87.12 137 ARG B N 1
ATOM 2208 C CA . ARG B 1 137 ? -23.469 -14.734 -11.945 1 87.1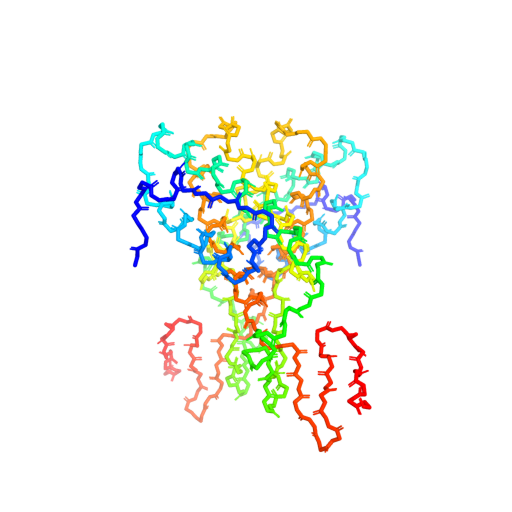2 137 ARG B CA 1
ATOM 2209 C C . ARG B 1 137 ? -24.719 -13.883 -12.203 1 87.12 137 ARG B C 1
ATOM 2211 O O . ARG B 1 137 ? -25.125 -13.102 -11.344 1 87.12 137 ARG B O 1
ATOM 2218 N N . THR B 1 138 ? -25.125 -13.977 -13.398 1 83.5 138 THR B N 1
ATOM 2219 C CA . THR B 1 138 ? -26.375 -13.328 -13.758 1 83.5 138 THR B CA 1
ATOM 2220 C C . THR B 1 138 ? -27.375 -14.344 -14.297 1 83.5 138 THR B C 1
ATOM 2222 O O . THR B 1 138 ? -27.047 -15.523 -14.453 1 83.5 138 THR B O 1
ATOM 2225 N N . GLU B 1 139 ? -28.562 -13.891 -14.461 1 84.31 139 GLU B N 1
ATOM 2226 C CA . GLU B 1 139 ? -29.578 -14.766 -15.023 1 84.31 139 GLU B CA 1
ATOM 2227 C C . GLU B 1 139 ? -29.172 -15.289 -16.391 1 84.31 139 GLU B C 1
ATOM 2229 O O . GLU B 1 139 ? -29.516 -16.406 -16.781 1 84.31 139 GLU B O 1
ATOM 2234 N N . GLU B 1 140 ? -28.359 -14.586 -17.047 1 85.62 140 GLU B N 1
ATOM 2235 C CA . GLU B 1 140 ? -28 -14.891 -18.422 1 85.62 140 GLU B CA 1
ATOM 2236 C C . GLU B 1 140 ? -26.641 -15.555 -18.516 1 85.62 140 GLU B C 1
ATOM 2238 O O . GLU B 1 140 ? -26.188 -15.922 -19.594 1 85.62 140 GLU B O 1
ATOM 2243 N N . GLY B 1 141 ? -26.016 -15.727 -17.359 1 84.06 141 GLY B N 1
ATOM 2244 C CA . GLY B 1 141 ? -24.688 -16.297 -17.391 1 84.06 141 GLY B CA 1
ATOM 2245 C C . GLY B 1 141 ? -23.75 -15.672 -16.375 1 84.06 141 GLY B C 1
ATOM 2246 O O . GLY B 1 141 ? -24 -15.727 -15.172 1 84.06 141 GLY B O 1
ATOM 2247 N N . TYR B 1 142 ? -22.547 -15.141 -16.984 1 82.5 142 TYR B N 1
ATOM 2248 C CA . TYR B 1 142 ? -21.562 -14.516 -16.109 1 82.5 142 TYR B CA 1
ATOM 2249 C C . TYR B 1 142 ? -21.094 -13.188 -16.688 1 82.5 142 TYR B C 1
ATOM 2251 O O . TYR B 1 142 ? -21.047 -13.023 -17.906 1 82.5 142 TYR B 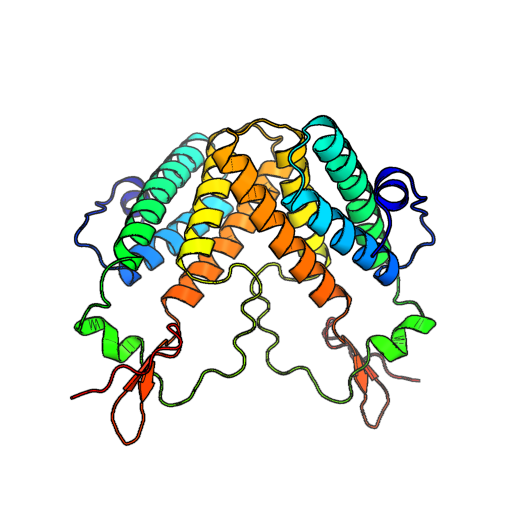O 1
ATOM 2259 N N . GLU B 1 143 ? -20.875 -12.172 -15.758 1 81.06 143 GLU B N 1
ATOM 2260 C CA . GLU B 1 143 ? -20.281 -10.891 -16.141 1 81.06 143 GLU B CA 1
ATOM 2261 C C . GLU B 1 143 ? -18.906 -10.711 -15.508 1 81.06 143 GLU B C 1
ATOM 2263 O O . GLU B 1 143 ? -18.703 -11.031 -14.328 1 81.06 143 GLU B O 1
ATOM 2268 N N . ASP B 1 144 ? -17.969 -10.336 -16.391 1 76.5 144 ASP B N 1
ATOM 2269 C CA . ASP B 1 144 ? -16.641 -10.023 -15.891 1 76.5 144 ASP B CA 1
ATOM 2270 C C . ASP B 1 144 ? -16.609 -8.664 -15.203 1 76.5 144 ASP B C 1
ATOM 2272 O O . ASP B 1 144 ? -16.719 -7.625 -15.859 1 76.5 144 ASP B O 1
ATOM 2276 N N . TRP B 1 145 ? -16.5 -8.609 -14 1 68.25 145 TRP B N 1
ATOM 2277 C CA . TRP B 1 145 ? -16.531 -7.387 -13.195 1 68.25 145 TRP B CA 1
ATOM 2278 C C . TRP B 1 145 ? -15.156 -6.723 -13.172 1 68.25 145 TRP B C 1
ATOM 2280 O O . TRP B 1 145 ? -15.055 -5.496 -13.094 1 68.25 145 TRP B O 1
ATOM 2290 N N . ALA B 1 146 ? -14.18 -7.547 -12.992 1 58.62 146 ALA B N 1
ATOM 2291 C CA . ALA B 1 146 ? -12.852 -6.949 -12.906 1 58.62 146 ALA B CA 1
ATOM 2292 C C . ALA B 1 146 ? -12.484 -6.242 -14.203 1 58.62 146 ALA B C 1
ATOM 2294 O O . ALA B 1 146 ? -11.758 -5.242 -14.188 1 58.62 146 ALA B O 1
ATOM 2295 N N . GLY B 1 147 ? -12.797 -6.906 -15.492 1 54.75 147 GLY B N 1
ATOM 2296 C CA . GLY B 1 147 ? -12.531 -6.348 -16.812 1 54.75 147 GLY B CA 1
ATOM 2297 C C . GLY B 1 147 ? -13.609 -5.398 -17.281 1 54.75 147 GLY B C 1
ATOM 2298 O O . GLY B 1 147 ? -13.594 -4.949 -18.438 1 54.75 147 GLY B O 1
ATOM 2299 N N . GLN B 1 148 ? -14.258 -4.684 -16.703 1 43.97 148 GLN B N 1
ATOM 2300 C CA . GLN B 1 148 ? -15.406 -3.943 -17.219 1 43.97 148 GLN B CA 1
ATOM 2301 C C . GLN B 1 148 ? -16.125 -4.727 -18.312 1 43.97 148 GLN B C 1
ATOM 2303 O O . GLN B 1 148 ? -16.984 -4.184 -19.016 1 43.97 148 GLN B O 1
ATOM 2308 N N . HIS B 1 149 ? -15.578 -5.938 -18.734 1 34.84 149 HIS B N 1
ATOM 2309 C CA . HIS B 1 149 ? -16.219 -6.535 -19.906 1 34.84 149 HIS B CA 1
ATOM 2310 C C . HIS B 1 149 ? -17.094 -7.719 -19.516 1 34.84 149 HIS B C 1
ATOM 2312 O O . HIS B 1 149 ? -16.781 -8.438 -18.562 1 34.84 149 HIS B O 1
ATOM 2318 N N . VAL B 1 150 ? -18.344 -7.68 -19.906 1 36.12 150 VAL B N 1
ATOM 2319 C CA . VAL B 1 150 ? -19.391 -8.703 -19.875 1 36.12 150 VAL B CA 1
ATOM 2320 C C . VAL B 1 150 ? -19 -9.859 -20.781 1 36.12 150 VAL B C 1
ATOM 2322 O O . VAL B 1 150 ? -18.672 -9.656 -21.953 1 36.12 150 VAL B O 1
ATOM 2325 N N . MET B 1 151 ? -18.453 -10.945 -20.5 1 38.38 151 MET B N 1
ATOM 2326 C CA . MET B 1 151 ? -18.312 -12.078 -21.406 1 38.38 151 MET B CA 1
ATOM 2327 C C . MET B 1 151 ? -19.609 -12.875 -21.484 1 38.38 151 MET B C 1
ATOM 2329 O O . MET B 1 151 ? -20.234 -13.164 -20.453 1 38.38 151 MET B O 1
ATOM 2333 N N . SER B 1 152 ? -20.344 -12.805 -22.562 1 31.02 152 SER B N 1
ATOM 2334 C CA . SER B 1 152 ? -21.547 -13.547 -22.938 1 31.02 152 SER B CA 1
ATOM 2335 C C . SER B 1 152 ? -21.281 -15.055 -22.938 1 31.02 152 SER B C 1
ATOM 2337 O O . SER B 1 152 ? -20.219 -15.492 -23.406 1 31.02 152 SER B O 1
ATOM 2339 N N . LEU B 1 153 ? -21.688 -15.688 -22.062 1 32.53 153 LEU B N 1
ATOM 2340 C CA . LEU B 1 153 ? -21.766 -17.141 -22.203 1 32.53 153 LEU B CA 1
ATOM 2341 C C . LEU B 1 153 ? -22.547 -17.516 -23.469 1 32.53 153 LEU B C 1
ATOM 2343 O O . LEU B 1 153 ? -23.719 -17.203 -23.594 1 32.53 153 LEU B O 1
ATOM 2347 N N . ASN B 1 154 ? -22.125 -17.141 -24.641 1 28.88 154 ASN B N 1
ATOM 2348 C CA . ASN B 1 154 ? -22.797 -17.922 -25.672 1 28.88 154 ASN B CA 1
ATOM 2349 C C . ASN B 1 154 ? -22.344 -19.375 -25.656 1 28.88 154 ASN B C 1
ATOM 2351 O O . ASN B 1 154 ? -21.156 -19.656 -25.453 1 28.88 154 ASN B O 1
#

Solvent-accessible surface area (backbone atoms only — not comparable to full-atom values): 17353 Å² total; per-residue (Å²): 134,83,52,68,64,48,59,59,64,48,90,83,59,91,83,51,54,45,63,66,35,37,51,49,46,46,53,46,39,60,49,47,66,73,50,84,49,67,70,60,39,50,47,43,53,52,34,44,50,54,40,47,52,50,29,49,57,34,66,73,44,78,80,53,74,88,50,44,68,71,24,42,28,78,60,78,75,64,86,72,70,68,59,64,51,93,45,61,63,52,33,45,50,42,46,48,38,54,50,51,55,58,69,64,63,79,54,60,69,71,43,45,52,46,49,40,50,46,48,39,32,49,44,49,40,38,40,50,54,69,58,42,58,35,28,28,53,48,98,75,37,45,32,31,60,76,64,83,42,66,50,74,61,121,135,82,52,68,63,50,59,59,64,48,89,84,60,91,83,49,53,44,63,66,36,36,50,51,45,46,54,44,39,59,48,48,68,71,50,85,47,66,69,59,38,50,46,42,53,51,36,43,49,55,40,48,53,52,30,49,58,34,66,72,43,78,80,54,75,87,49,46,68,70,25,42,27,78,60,77,75,63,87,70,69,69,59,64,51,93,45,60,64,53,33,44,50,43,46,46,37,54,51,52,54,59,68,63,62,78,55,59,67,71,44,45,52,47,49,39,50,46,46,37,32,50,44,48,41,38,39,49,54,69,60,41,57,36,29,27,52,49,98,79,40,48,33,32,61,73,67,80,40,68,52,75,64,121